Protein AF-A0A453JW95-F1 (afdb_monomer)

Sequence (191 aa):
MRQHKDCNFSYAGLKTPVRLAIESRNLCTDDIPISSATEEDRQLRANIAASFQRIAVLHLEDRCQRAVEWALKMRPSIKNFVVSGGVASNQYVRTRLNHIAEKNGLQLVSPPPSLCTDNGVMIAWTGIEHFVPGRFEDPPPADEPDDMQYDLRPRWPLGEEYSEGRSVSRSLKTARIHPSLTSMTQSSLHN

Secondary structure (DSSP, 8-state):
--S--S-----GGGHHHHHHHHHTTT---S---GGGS-HHHHHHHHHHHHHHHHHHHHHHHHHHHHHHHHHHHH-TT--EEE--SGGGG-HHHHHHHHHHHHHTTPEEE---HHHHSS-HHHHHHHHHHHHTTT-SPPPPPTTS-S-EEEE--SS---SGGGTTS------S-EEEEPPPHHHHHHHTT--

pLDDT: mean 83.05, std 15.67, range [43.88, 98.44]

Mean predicted aligned error: 10.37 Å

InterPro domains:
  IPR000905 Gcp-like domain [PF00814] (5-125)
  IPR000905 Gcp-like domain [PTHR11735] (3-164)
  IPR043129 ATPase, nucleotide binding domain [SSF53067] (5-127)

Radius of gyration: 24.51 Å; Cα contacts (8 Å, |Δi|>4): 128; chains: 1; bounding box: 72×41×53 Å

Foldseek 3Di:
DPPDLALDDDDPVLPVVLVVLCVVVVQDPPPDPLVRDDPVSVVSVVVSVVVSVVVNLVRVLSSLLSVLVVCCVVPVPAAADEDAAQCCPDPVSVVSVCVSQVVSNHHYHYDDNVVRYDDVVVVVVVVVVCVVVPLDDDDDDPPDALFDWDQDDPDDDDDPQCPSVDDPDDGDDTDGDHDDPVVVVVVVVVD

Organism: Aegilops tauschii subsp. strangulata (NCBI:txid200361)

Structure (mmCIF, N/CA/C/O backbone):
data_AF-A0A453JW95-F1
#
_entry.id   AF-A0A453JW95-F1
#
loop_
_atom_site.group_PDB
_atom_site.id
_atom_site.type_symbol
_atom_site.label_atom_id
_atom_site.label_alt_id
_atom_site.label_comp_id
_atom_site.label_asym_id
_atom_site.label_entity_id
_atom_site.label_seq_id
_atom_site.pdbx_PDB_ins_code
_atom_site.Cartn_x
_atom_site.Cartn_y
_atom_site.Cartn_z
_atom_site.occupancy
_atom_site.B_iso_or_equiv
_atom_site.auth_seq_id
_atom_site.auth_comp_id
_atom_site.auth_asym_id
_atom_site.auth_atom_id
_atom_site.pdbx_PDB_model_num
ATOM 1 N N . MET A 1 1 ? -9.403 18.369 0.400 1.00 49.47 1 MET A N 1
ATOM 2 C CA . MET A 1 1 ? -8.582 17.505 -0.489 1.00 49.47 1 MET A CA 1
ATOM 3 C C . MET A 1 1 ? -9.083 17.387 -1.941 1.00 49.47 1 MET A C 1
ATOM 5 O O . MET A 1 1 ? -8.442 16.686 -2.713 1.00 49.47 1 MET A O 1
ATOM 9 N N . ARG A 1 2 ? -10.158 18.090 -2.358 1.00 51.69 2 ARG A N 1
ATOM 10 C CA . ARG A 1 2 ? -10.661 18.094 -3.754 1.00 51.69 2 ARG A CA 1
ATOM 11 C C . ARG A 1 2 ? -10.083 19.199 -4.659 1.00 51.69 2 ARG A C 1
ATOM 13 O O . ARG A 1 2 ? -10.406 19.228 -5.837 1.00 51.69 2 ARG A O 1
ATOM 20 N N . GLN A 1 3 ? -9.265 20.107 -4.123 1.00 58.38 3 GLN A N 1
ATOM 21 C CA . GLN A 1 3 ? -8.771 21.269 -4.874 1.00 58.38 3 GLN A CA 1
ATOM 22 C C . GLN A 1 3 ? -7.516 20.983 -5.715 1.00 58.38 3 GLN A C 1
ATOM 24 O O . GLN A 1 3 ? -7.298 21.669 -6.706 1.00 58.38 3 GLN A O 1
ATOM 29 N N . HIS A 1 4 ? -6.741 19.937 -5.397 1.00 65.12 4 HIS A N 1
ATOM 30 C CA . HIS A 1 4 ? -5.562 19.551 -6.177 1.00 65.12 4 HIS A CA 1
ATOM 31 C C . HIS A 1 4 ? -5.797 18.220 -6.896 1.00 65.12 4 HIS A C 1
ATOM 33 O O . HIS A 1 4 ? -6.132 17.203 -6.280 1.00 65.12 4 HIS A O 1
ATOM 39 N N . LYS A 1 5 ? -5.633 18.236 -8.223 1.00 79.94 5 LYS A N 1
ATOM 40 C CA . LYS A 1 5 ? -5.735 17.056 -9.091 1.00 79.94 5 LYS A CA 1
ATOM 41 C C . LYS A 1 5 ? -4.424 16.252 -9.107 1.00 79.94 5 LYS A C 1
ATOM 43 O O . LYS A 1 5 ? -4.000 15.829 -10.168 1.00 79.94 5 LYS A O 1
ATOM 48 N N . ASP A 1 6 ? -3.772 16.061 -7.962 1.00 88.88 6 ASP A N 1
ATOM 49 C CA . ASP A 1 6 ? -2.528 15.284 -7.843 1.00 88.88 6 ASP A CA 1
ATOM 50 C C . ASP A 1 6 ? -2.775 13.836 -7.378 1.00 88.88 6 ASP A C 1
ATOM 52 O O . ASP A 1 6 ? -3.894 13.462 -7.023 1.00 88.88 6 ASP A O 1
ATOM 56 N N . CYS A 1 7 ? -1.740 13.001 -7.381 1.00 91.56 7 CYS A N 1
ATOM 57 C CA . CYS A 1 7 ? -1.811 11.635 -6.851 1.00 91.56 7 CYS A CA 1
ATOM 58 C C . CYS A 1 7 ? -1.243 11.532 -5.421 1.00 91.56 7 CYS A C 1
ATOM 60 O O . CYS A 1 7 ? -0.929 10.438 -4.961 1.00 91.56 7 CYS A O 1
ATOM 62 N N . ASN A 1 8 ? -1.143 12.652 -4.694 1.00 92.25 8 ASN A N 1
ATOM 63 C CA . ASN A 1 8 ? -0.519 12.688 -3.373 1.00 92.25 8 ASN A CA 1
ATOM 64 C C . ASN A 1 8 ? -1.443 12.126 -2.286 1.00 92.25 8 ASN A C 1
ATOM 66 O O . ASN A 1 8 ? -2.639 12.440 -2.218 1.00 92.25 8 ASN A O 1
ATOM 70 N N . PHE A 1 9 ? -0.875 11.327 -1.384 1.00 92.38 9 PHE A N 1
ATOM 71 C CA . PHE A 1 9 ? -1.597 10.766 -0.246 1.00 92.38 9 PHE A CA 1
ATOM 72 C C . PHE A 1 9 ? -1.502 11.659 0.996 1.00 92.38 9 PHE A C 1
ATOM 74 O O . PHE A 1 9 ? -0.469 12.267 1.255 1.00 92.38 9 PHE A O 1
ATOM 81 N N . SER A 1 10 ? -2.569 11.713 1.798 1.00 91.94 10 SER A N 1
ATOM 82 C CA . SER A 1 10 ? -2.523 12.311 3.135 1.00 91.94 10 SER A CA 1
ATOM 83 C C . SER A 1 10 ? -3.479 11.584 4.073 1.00 91.94 10 SER A C 1
A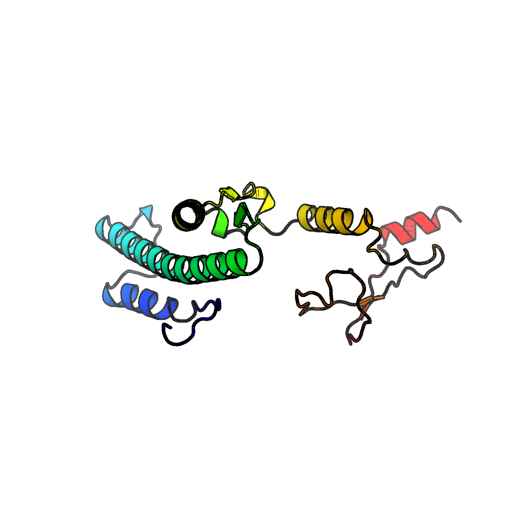TOM 85 O O . SER A 1 10 ? -4.682 11.537 3.829 1.00 91.94 10 SER A O 1
ATOM 87 N N . TYR A 1 11 ? -2.925 11.028 5.152 1.00 93.38 11 TYR A N 1
ATOM 88 C CA . TYR A 1 11 ? -3.662 10.274 6.174 1.00 93.38 11 TYR A CA 1
ATOM 89 C C . TYR A 1 11 ? -3.571 10.907 7.572 1.00 93.38 11 TYR A C 1
ATOM 91 O O . TYR A 1 11 ? -4.244 10.455 8.498 1.00 93.38 11 TYR A O 1
ATOM 99 N N . ALA A 1 12 ? -2.782 11.979 7.736 1.00 90.38 12 ALA A N 1
ATOM 100 C CA . ALA A 1 12 ? -2.518 12.612 9.033 1.00 90.38 12 ALA A CA 1
ATOM 101 C C . ALA A 1 12 ? -3.800 13.089 9.745 1.00 90.38 12 ALA A C 1
ATOM 103 O O . ALA A 1 12 ? -3.886 13.060 10.970 1.00 90.38 12 ALA A O 1
ATOM 104 N N . GLY A 1 13 ? -4.824 13.465 8.974 1.00 90.81 13 GLY A N 1
ATOM 105 C CA . GLY A 1 13 ? -6.111 13.921 9.499 1.00 90.81 13 GLY A CA 1
ATOM 106 C C . GLY A 1 13 ? -7.042 12.819 10.016 1.00 90.81 13 GLY A C 1
ATOM 107 O O . GLY A 1 13 ? -8.070 13.154 10.590 1.00 90.81 13 GLY A O 1
ATOM 108 N N . LEU A 1 14 ? -6.732 11.528 9.833 1.00 93.06 14 LEU A N 1
ATOM 109 C CA . LEU A 1 14 ? -7.654 10.440 10.203 1.00 93.06 14 LEU A CA 1
ATOM 110 C C . LEU A 1 14 ? -7.560 10.020 11.674 1.00 93.06 14 LEU A C 1
ATOM 112 O O . LEU A 1 14 ? -8.537 9.524 12.231 1.00 93.06 14 LEU A O 1
ATOM 116 N N . LYS A 1 15 ? -6.415 10.247 12.326 1.00 93.88 15 LYS A N 1
ATOM 117 C CA . LYS A 1 15 ? -6.198 9.833 13.721 1.00 93.88 15 LYS A CA 1
ATOM 118 C C . LYS A 1 15 ? -7.085 10.608 14.698 1.00 93.88 15 LYS A C 1
ATOM 120 O O . LYS A 1 15 ? -7.664 10.017 15.605 1.00 93.88 15 LYS A O 1
ATOM 125 N N . THR A 1 16 ? -7.202 11.922 14.513 1.00 94.75 16 THR A N 1
ATOM 126 C CA . THR A 1 16 ? -7.958 12.788 15.431 1.00 94.75 16 THR A CA 1
ATOM 127 C C . THR A 1 16 ? -9.453 12.448 15.467 1.00 94.75 16 THR A C 1
ATOM 129 O O . THR A 1 16 ? -9.960 12.244 16.567 1.00 94.75 16 THR A O 1
ATOM 132 N N . PRO A 1 17 ? -10.164 12.298 14.330 1.00 94.25 17 PRO A N 1
ATOM 133 C CA . PRO A 1 17 ? -11.560 11.861 14.335 1.00 94.25 17 PRO A CA 1
ATOM 134 C C . PRO A 1 17 ? -11.775 10.494 14.987 1.00 94.25 17 PRO A C 1
ATOM 136 O O . PRO A 1 17 ? -12.754 10.319 15.704 1.00 94.25 17 PRO A O 1
ATOM 139 N N . VAL A 1 18 ? -10.858 9.539 14.783 1.00 94.56 18 VAL A N 1
ATOM 140 C CA . VAL A 1 18 ? -10.927 8.225 15.444 1.00 94.56 18 VAL A CA 1
ATOM 141 C C . VAL A 1 18 ? -10.812 8.378 16.958 1.00 94.56 18 VAL A C 1
ATOM 143 O O . VAL A 1 18 ? -11.650 7.849 17.681 1.00 94.56 18 VAL A O 1
ATOM 146 N N . ARG A 1 19 ? -9.835 9.154 17.442 1.00 93.44 19 ARG A N 1
ATOM 147 C CA . ARG A 1 19 ? -9.684 9.443 18.876 1.00 93.44 19 ARG A CA 1
ATOM 148 C C . ARG A 1 19 ? -10.954 10.073 19.462 1.00 93.44 19 ARG A C 1
ATOM 150 O O . ARG A 1 19 ? -11.477 9.570 20.447 1.00 93.44 19 ARG A O 1
ATOM 157 N N . LEU A 1 20 ? -11.495 11.109 18.818 1.00 94.00 20 LEU A N 1
ATOM 158 C CA . LEU A 1 20 ? -12.728 11.775 19.260 1.00 94.00 20 LEU A CA 1
ATOM 159 C C . LEU A 1 20 ? -13.945 10.831 19.241 1.00 94.00 20 LEU A C 1
ATOM 161 O O . LEU A 1 20 ? -14.816 10.920 20.103 1.00 94.00 20 LEU A O 1
ATOM 165 N N . ALA A 1 21 ? -14.019 9.904 18.281 1.00 92.88 21 ALA A N 1
ATOM 166 C CA . ALA A 1 21 ? -15.084 8.902 18.209 1.00 92.88 21 ALA A CA 1
ATOM 167 C C . ALA A 1 21 ? -15.018 7.866 19.345 1.00 92.88 21 ALA A C 1
ATOM 169 O O . ALA A 1 21 ? -16.069 7.357 19.742 1.00 92.88 21 ALA A O 1
ATOM 170 N N . ILE A 1 22 ? -13.812 7.569 19.841 1.00 92.19 22 ILE A N 1
ATOM 171 C CA . ILE A 1 22 ? -13.569 6.715 21.013 1.00 92.19 22 ILE A CA 1
ATOM 172 C C . ILE A 1 22 ? -13.956 7.469 22.291 1.00 92.19 22 ILE A C 1
ATOM 174 O O . ILE A 1 22 ? -14.766 6.967 23.068 1.00 92.19 22 ILE A O 1
ATOM 178 N N . GLU A 1 23 ? -13.45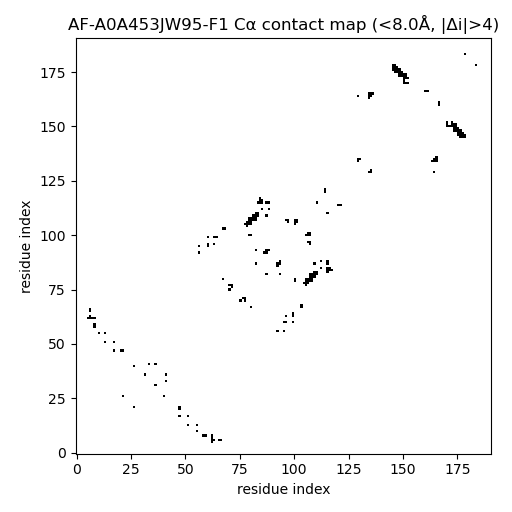1 8.697 22.459 1.00 91.38 23 GLU A N 1
ATOM 179 C CA . GLU A 1 23 ? -13.716 9.555 23.628 1.00 91.38 23 GLU A CA 1
ATOM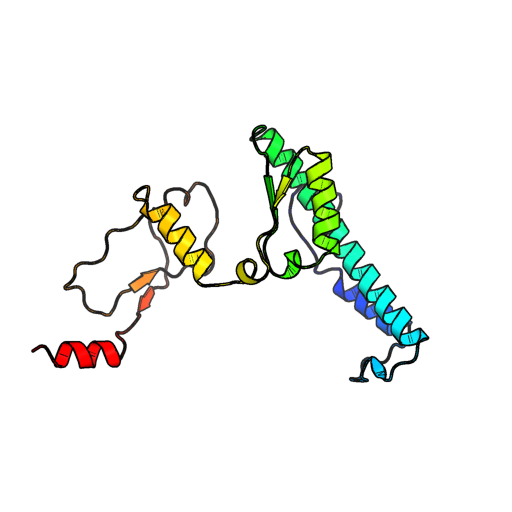 180 C C . GLU A 1 23 ? -15.213 9.855 23.788 1.00 91.38 23 GLU A C 1
ATOM 182 O O . GLU A 1 23 ? -15.777 9.651 24.856 1.00 91.38 23 GLU A O 1
ATOM 187 N N . SER A 1 24 ? -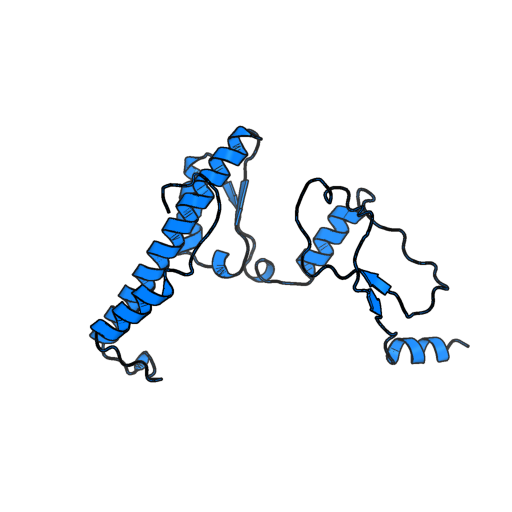15.896 10.258 22.713 1.00 90.69 24 SER A N 1
ATOM 188 C CA . SER A 1 24 ? -17.333 10.588 22.751 1.00 90.69 24 SER A CA 1
ATOM 189 C C . SER A 1 24 ? -18.251 9.416 23.113 1.00 90.69 24 SER A C 1
ATOM 191 O O . SER A 1 24 ? -19.400 9.639 23.488 1.00 90.69 24 SER A O 1
ATOM 193 N N . ARG A 1 25 ? -17.773 8.174 22.989 1.00 86.56 25 ARG A N 1
ATOM 194 C CA . ARG A 1 25 ? -18.527 6.957 23.324 1.00 86.56 25 ARG A CA 1
ATOM 195 C C . ARG A 1 25 ? -18.121 6.358 24.667 1.00 86.56 25 ARG A C 1
ATOM 197 O O . ARG A 1 25 ? -18.609 5.284 24.995 1.00 86.56 25 ARG A O 1
ATOM 204 N N . ASN A 1 26 ? -17.247 7.035 25.417 1.00 84.00 26 ASN A N 1
ATOM 205 C CA . ASN A 1 26 ? -16.690 6.566 26.687 1.00 84.00 26 ASN A CA 1
ATOM 206 C C . ASN A 1 26 ? -16.124 5.137 26.598 1.00 84.00 26 ASN A C 1
ATOM 208 O O . ASN A 1 26 ? -16.209 4.367 27.552 1.00 84.00 26 ASN A O 1
ATOM 212 N N . LEU A 1 27 ? -15.559 4.769 25.441 1.00 82.69 27 LEU A N 1
ATOM 213 C CA . LEU A 1 27 ? -14.948 3.457 25.270 1.00 82.69 27 LEU A CA 1
ATOM 214 C C . LEU A 1 27 ? -13.686 3.391 26.128 1.00 82.69 27 LEU A C 1
ATOM 216 O O . LEU A 1 27 ? -12.769 4.192 25.944 1.00 82.69 27 LEU A O 1
ATOM 220 N N . CYS A 1 28 ? -13.635 2.419 27.037 1.00 73.56 28 CYS A N 1
ATOM 221 C CA . CYS A 1 28 ? -12.466 2.192 27.877 1.00 73.56 28 CYS A CA 1
ATOM 222 C C . CYS A 1 28 ? -11.223 1.943 27.005 1.00 73.56 28 CYS A C 1
ATOM 224 O O . CYS A 1 28 ? -11.227 1.087 26.113 1.00 73.56 28 CYS A O 1
ATOM 226 N N . THR A 1 29 ? -10.165 2.715 27.233 1.00 73.31 29 THR A N 1
ATOM 227 C CA . THR A 1 29 ? -8.883 2.581 26.526 1.00 73.31 29 THR A CA 1
ATOM 228 C C . THR A 1 29 ? -7.870 1.735 27.282 1.00 73.31 29 THR A C 1
ATOM 230 O O . THR A 1 29 ? -6.767 1.552 26.775 1.00 73.31 29 THR A O 1
ATOM 233 N N . ASP A 1 30 ? -8.223 1.248 28.472 1.00 77.62 30 ASP A N 1
ATOM 234 C CA . ASP A 1 30 ? -7.372 0.340 29.232 1.00 77.62 30 ASP A CA 1
ATOM 235 C C . ASP A 1 30 ? -7.214 -0.982 28.472 1.00 77.62 30 ASP A C 1
ATOM 237 O O . ASP A 1 30 ? -8.041 -1.326 27.617 1.00 77.62 30 ASP A O 1
ATOM 241 N N . ASP A 1 31 ? -6.159 -1.731 28.795 1.00 70.06 31 ASP A N 1
ATOM 242 C CA . ASP A 1 31 ? -5.832 -3.028 28.194 1.00 70.06 31 ASP A CA 1
ATOM 243 C C . ASP A 1 31 ? -6.812 -4.131 28.644 1.00 70.06 31 ASP A C 1
ATOM 245 O O . ASP A 1 31 ? -6.434 -5.165 29.194 1.00 70.06 31 ASP A O 1
ATOM 249 N N . ILE A 1 32 ? -8.108 -3.916 28.423 1.00 72.88 32 ILE A N 1
ATOM 250 C CA . ILE A 1 32 ? -9.139 -4.930 28.585 1.00 72.88 32 ILE A CA 1
ATOM 251 C C . ILE A 1 32 ? -9.084 -5.832 27.347 1.00 72.88 32 ILE A C 1
ATOM 253 O O . ILE A 1 32 ? -9.276 -5.349 26.223 1.00 72.88 32 ILE A O 1
ATOM 257 N N . PRO A 1 33 ? -8.867 -7.149 27.511 1.00 81.19 33 PRO A N 1
ATOM 258 C CA . PRO A 1 33 ? -8.963 -8.086 26.403 1.00 81.19 33 PRO A CA 1
ATOM 259 C C . PRO A 1 33 ? -10.322 -7.955 25.704 1.00 81.19 33 PRO A C 1
ATOM 261 O O . PRO A 1 33 ? -11.361 -7.938 26.362 1.00 81.19 33 PRO A O 1
ATOM 264 N N . ILE A 1 34 ? -10.344 -7.923 24.365 1.00 80.38 34 ILE A N 1
ATOM 265 C CA . ILE A 1 34 ? -11.593 -7.847 23.572 1.00 80.38 34 ILE A CA 1
ATOM 266 C C . ILE A 1 34 ? -12.596 -8.951 23.953 1.00 80.38 34 ILE A C 1
ATOM 268 O O . ILE A 1 34 ? -13.808 -8.744 23.882 1.00 80.38 34 ILE A O 1
ATOM 272 N N . SER A 1 35 ? -12.097 -10.113 24.383 1.00 83.81 35 SER A N 1
ATOM 273 C CA . SER A 1 35 ? -12.907 -11.234 24.869 1.00 83.81 35 SER A CA 1
ATOM 274 C C . SER A 1 35 ? -13.740 -10.898 26.108 1.00 83.81 35 SER A C 1
ATOM 276 O O . SER A 1 35 ? -14.790 -11.497 26.308 1.00 83.81 35 SER A O 1
ATOM 278 N N . SER A 1 36 ? -13.284 -9.947 26.921 1.00 85.88 36 SER A N 1
ATOM 279 C CA . SER A 1 36 ? -13.917 -9.539 28.178 1.00 85.88 36 SER A CA 1
ATOM 280 C C . SER A 1 36 ? -14.808 -8.300 28.028 1.00 85.88 36 SER A C 1
ATOM 282 O O . SER A 1 36 ? -15.457 -7.903 28.990 1.00 85.88 36 SER A O 1
ATOM 284 N N . ALA A 1 37 ? -14.841 -7.678 26.844 1.00 85.44 37 ALA A N 1
ATOM 285 C CA . ALA A 1 37 ? -15.701 -6.530 26.562 1.00 85.44 37 ALA A CA 1
ATOM 286 C C . ALA A 1 37 ? -17.177 -6.945 26.410 1.00 85.44 37 ALA A C 1
ATOM 288 O O . ALA A 1 37 ? -17.482 -8.097 26.084 1.00 85.44 37 ALA A O 1
ATOM 289 N N . THR A 1 38 ? -18.100 -6.002 26.602 1.00 89.31 38 THR A N 1
ATOM 290 C CA . THR A 1 38 ? -19.522 -6.209 26.284 1.00 89.31 38 THR A CA 1
ATOM 291 C C . THR A 1 38 ? -19.722 -6.346 24.772 1.00 89.31 38 THR A C 1
ATOM 293 O O . THR A 1 38 ? -18.849 -5.987 23.973 1.00 89.31 38 THR A O 1
ATOM 296 N N . GLU A 1 39 ? -20.867 -6.885 24.353 1.00 90.50 39 GLU A N 1
ATOM 297 C CA . GLU A 1 39 ? -21.177 -6.999 22.924 1.00 90.50 39 GLU A CA 1
ATOM 298 C C . GLU A 1 39 ? -21.327 -5.617 22.278 1.00 90.50 39 GLU A C 1
ATOM 300 O O . GLU A 1 39 ? -20.804 -5.371 21.189 1.00 90.50 39 GLU A O 1
ATOM 305 N N . GLU A 1 40 ? -21.951 -4.678 22.988 1.00 89.62 40 GLU A N 1
ATOM 306 C CA . GLU A 1 40 ? -22.099 -3.293 22.556 1.00 89.62 40 GLU A CA 1
ATOM 307 C C . GLU A 1 40 ? -20.733 -2.621 22.348 1.00 89.62 40 GLU A C 1
ATOM 309 O O . GLU A 1 40 ? -20.504 -1.993 21.309 1.00 89.62 40 GLU A O 1
ATOM 314 N N . ASP A 1 41 ? -19.790 -2.807 23.278 1.00 88.75 41 ASP A N 1
ATOM 315 C CA . ASP A 1 41 ? -18.434 -2.260 23.163 1.00 88.75 41 ASP A CA 1
ATOM 316 C C . ASP A 1 41 ? -17.675 -2.866 21.980 1.00 88.75 41 ASP A C 1
ATOM 318 O O . ASP A 1 41 ? -17.013 -2.141 21.224 1.00 88.75 41 ASP A O 1
ATOM 322 N N . ARG A 1 42 ? -17.773 -4.189 21.784 1.00 90.25 42 ARG A N 1
ATOM 323 C CA . ARG A 1 42 ? -17.177 -4.868 20.622 1.00 90.25 42 ARG A CA 1
ATOM 324 C C . ARG A 1 42 ? -17.723 -4.299 19.318 1.00 90.25 42 ARG A C 1
ATOM 326 O O . ARG A 1 42 ? -16.938 -3.963 18.426 1.00 90.25 42 ARG A O 1
ATOM 333 N N . GLN A 1 43 ? -19.040 -4.128 19.221 1.00 92.44 43 GLN A N 1
ATOM 334 C CA . GLN A 1 43 ? -19.688 -3.590 18.029 1.00 92.44 43 GLN A CA 1
ATOM 335 C C . GLN A 1 43 ? -19.281 -2.135 17.765 1.00 92.44 43 GLN A C 1
ATOM 337 O O . GLN A 1 43 ? -19.008 -1.764 16.620 1.00 92.44 43 GLN A O 1
ATOM 342 N N . LEU A 1 44 ? -19.184 -1.301 18.803 1.00 91.75 44 LEU A N 1
ATOM 343 C CA . LEU A 1 44 ? -18.725 0.084 18.675 1.00 91.75 44 LEU A CA 1
ATOM 344 C C . LEU A 1 44 ? -17.276 0.159 18.171 1.00 91.75 44 LEU A C 1
ATOM 346 O O . LEU A 1 44 ? -16.994 0.915 17.237 1.00 91.75 44 LEU A O 1
ATOM 350 N N . ARG A 1 45 ? -16.370 -0.657 18.724 1.00 91.81 45 ARG A N 1
ATOM 351 C CA . ARG A 1 45 ? -14.972 -0.756 18.260 1.00 91.81 45 ARG A CA 1
ATOM 352 C C . ARG A 1 45 ? -14.896 -1.218 16.806 1.00 91.81 45 ARG A C 1
ATOM 354 O O . ARG A 1 45 ? -14.181 -0.604 16.010 1.00 91.81 45 ARG A O 1
ATOM 361 N N . ALA A 1 46 ? -15.667 -2.243 16.443 1.00 94.06 46 ALA A N 1
ATOM 362 C CA . ALA A 1 46 ? -15.750 -2.742 15.073 1.00 94.06 46 ALA A CA 1
ATOM 363 C C . ALA A 1 46 ? -16.253 -1.659 14.105 1.00 94.06 46 ALA A C 1
ATOM 365 O O . ALA A 1 46 ? -15.659 -1.455 13.047 1.00 94.06 46 ALA A O 1
ATOM 366 N N . ASN A 1 47 ? -17.281 -0.899 14.492 1.00 95.81 47 ASN A N 1
ATOM 367 C CA . ASN A 1 47 ? -17.825 0.194 13.685 1.00 95.81 47 ASN A CA 1
ATOM 368 C C . ASN A 1 47 ? -16.802 1.319 13.466 1.00 95.81 47 ASN A C 1
ATOM 370 O O . ASN A 1 47 ? -16.691 1.841 12.352 1.00 95.81 47 ASN A O 1
ATOM 374 N N . ILE A 1 48 ? -16.029 1.682 14.495 1.00 95.19 48 ILE A N 1
ATOM 375 C CA . ILE A 1 48 ? -14.959 2.685 14.380 1.00 95.19 48 ILE A CA 1
ATOM 376 C C . ILE A 1 48 ? -13.852 2.178 13.447 1.00 95.19 48 ILE A C 1
ATOM 378 O O . ILE A 1 48 ? -13.452 2.900 12.530 1.00 95.19 48 ILE A O 1
ATOM 382 N N . ALA A 1 49 ? -13.399 0.933 13.623 1.00 95.25 49 ALA A N 1
ATOM 383 C CA . ALA A 1 49 ? -12.368 0.323 12.783 1.00 95.25 49 ALA A CA 1
ATOM 384 C C . ALA A 1 49 ? -12.807 0.221 11.312 1.00 95.25 49 ALA A C 1
ATOM 386 O O . ALA A 1 49 ? -12.060 0.613 10.411 1.00 95.25 49 ALA A O 1
ATOM 387 N N . ALA A 1 50 ? -14.040 -0.227 11.064 1.00 96.94 50 ALA A N 1
ATOM 388 C CA . ALA A 1 50 ? -14.623 -0.307 9.729 1.00 96.94 50 ALA A CA 1
ATOM 389 C C . ALA A 1 50 ? -14.761 1.081 9.084 1.00 96.94 50 ALA A C 1
ATOM 391 O O . ALA A 1 50 ? -14.430 1.257 7.911 1.00 96.94 50 ALA A O 1
ATOM 392 N N . SER A 1 51 ? -15.187 2.089 9.851 1.00 96.75 51 SER A N 1
ATOM 393 C CA . SER A 1 51 ? -15.300 3.471 9.369 1.00 96.75 51 SER A CA 1
ATOM 394 C C . SER A 1 51 ? -13.936 4.056 9.001 1.00 96.75 51 SER A C 1
ATOM 396 O O . SER A 1 51 ? -13.788 4.653 7.934 1.00 96.75 51 SER A O 1
ATOM 398 N N . PHE A 1 52 ? -12.917 3.838 9.838 1.00 96.62 52 PHE A N 1
ATOM 399 C CA . PHE A 1 52 ? -11.543 4.238 9.541 1.00 96.62 52 PHE A CA 1
ATOM 400 C C . PHE A 1 52 ? -11.027 3.564 8.266 1.00 96.62 52 PHE A C 1
ATOM 402 O O . PHE A 1 52 ? -10.575 4.257 7.350 1.00 96.62 52 PHE A O 1
ATOM 409 N N . GLN A 1 53 ? -11.143 2.233 8.177 1.00 97.31 53 GLN A N 1
ATOM 410 C CA . GLN A 1 53 ? -10.699 1.471 7.010 1.00 97.31 53 GLN A CA 1
ATOM 411 C C . GLN A 1 53 ? -11.404 1.962 5.743 1.00 97.31 53 GLN A C 1
ATOM 413 O O . GLN A 1 53 ? -10.748 2.214 4.735 1.00 97.31 53 GLN A O 1
ATOM 418 N N . ARG A 1 54 ? -12.723 2.177 5.800 1.00 97.25 54 ARG A N 1
ATOM 419 C CA . ARG A 1 54 ? -13.502 2.701 4.675 1.00 97.25 54 ARG A CA 1
ATOM 420 C C . ARG A 1 54 ? -12.962 4.043 4.192 1.00 97.25 54 ARG A C 1
ATOM 422 O O . ARG A 1 54 ? -12.741 4.192 2.997 1.00 97.25 54 ARG A O 1
ATOM 429 N N . ILE A 1 55 ? -12.744 5.009 5.083 1.00 96.75 55 ILE A N 1
ATOM 430 C CA . ILE A 1 55 ? -12.271 6.346 4.690 1.00 96.75 55 ILE A CA 1
ATOM 431 C C . ILE A 1 55 ? -10.833 6.305 4.158 1.00 96.75 55 ILE A C 1
ATOM 433 O O . ILE A 1 55 ? -10.546 6.931 3.136 1.00 96.75 55 ILE A O 1
ATOM 437 N N . ALA A 1 56 ? -9.941 5.549 4.802 1.00 96.75 56 ALA A N 1
ATOM 438 C CA . ALA A 1 56 ? -8.562 5.400 4.344 1.00 96.75 56 ALA A CA 1
ATOM 439 C C . ALA A 1 56 ? -8.494 4.770 2.941 1.00 96.75 56 ALA A C 1
ATOM 441 O O . ALA A 1 56 ? -7.742 5.240 2.083 1.00 96.75 56 ALA A O 1
ATOM 442 N N . VAL A 1 57 ? -9.316 3.749 2.686 1.00 97.31 57 VAL A N 1
ATOM 443 C CA . VAL A 1 57 ? -9.375 3.081 1.381 1.00 97.31 57 VAL A CA 1
ATOM 444 C C . VAL A 1 57 ? -10.080 3.935 0.333 1.00 97.31 57 VAL A C 1
ATOM 446 O O . VAL A 1 57 ? -9.595 3.990 -0.785 1.00 97.31 57 VAL A O 1
ATOM 449 N N . LEU A 1 58 ? -11.124 4.694 0.673 1.00 96.19 58 LEU A N 1
ATOM 450 C CA . LEU A 1 58 ? -11.736 5.642 -0.270 1.00 96.19 58 LEU A CA 1
ATOM 451 C C . LEU A 1 58 ? -10.730 6.688 -0.770 1.00 96.19 58 LEU A C 1
ATOM 453 O O . LEU A 1 58 ? -10.716 7.026 -1.953 1.00 96.19 58 LEU A O 1
ATOM 457 N N . HIS A 1 59 ? -9.869 7.189 0.122 1.00 95.19 59 HIS A N 1
ATOM 458 C CA . HIS A 1 59 ? -8.785 8.093 -0.267 1.00 95.19 59 HIS A CA 1
ATOM 459 C C . HIS A 1 59 ? -7.751 7.393 -1.163 1.00 95.19 59 HIS A C 1
ATOM 461 O O . HIS A 1 59 ? -7.293 7.974 -2.147 1.00 95.19 59 HIS A O 1
ATOM 467 N N . LEU A 1 60 ? -7.418 6.135 -0.855 1.00 96.44 60 LEU A N 1
ATOM 468 C CA . LEU A 1 60 ? -6.544 5.308 -1.689 1.00 96.44 60 LEU A CA 1
ATOM 469 C C . LEU A 1 60 ? -7.126 5.113 -3.099 1.00 96.44 60 LEU A C 1
ATOM 471 O O . LEU A 1 60 ? -6.435 5.350 -4.086 1.00 96.44 60 LEU A O 1
ATOM 475 N N . GLU A 1 61 ? -8.406 4.755 -3.189 1.00 96.50 61 GLU A N 1
ATOM 476 C CA . GLU A 1 61 ? -9.134 4.540 -4.440 1.00 96.50 61 GLU A CA 1
ATOM 477 C C . GLU A 1 61 ? -9.139 5.788 -5.331 1.00 96.50 61 GLU A C 1
ATOM 479 O O . GLU A 1 61 ? -8.820 5.686 -6.514 1.00 96.50 61 GLU A O 1
ATOM 484 N N . ASP A 1 62 ? -9.440 6.969 -4.778 1.00 95.12 62 ASP A N 1
ATOM 485 C CA . ASP A 1 62 ? -9.474 8.230 -5.542 1.00 95.12 62 ASP A CA 1
ATOM 486 C C . ASP A 1 62 ? -8.113 8.545 -6.186 1.00 95.12 62 ASP A C 1
ATOM 488 O O . ASP A 1 62 ? -8.032 8.974 -7.341 1.00 95.12 62 ASP A O 1
ATOM 492 N N . ARG A 1 63 ? -7.020 8.302 -5.454 1.00 95.56 63 ARG A N 1
ATOM 493 C CA . ARG A 1 63 ? -5.655 8.530 -5.948 1.00 95.56 63 ARG A CA 1
ATOM 494 C C . ARG A 1 63 ? -5.227 7.467 -6.957 1.00 95.56 63 ARG A C 1
ATOM 496 O O . ARG A 1 63 ? -4.682 7.825 -7.999 1.00 95.56 63 ARG A O 1
ATOM 503 N N . CYS A 1 64 ? -5.525 6.195 -6.701 1.00 96.75 64 CYS A N 1
ATOM 504 C CA . CYS A 1 64 ? -5.220 5.103 -7.625 1.00 96.75 64 CYS A CA 1
ATOM 505 C C . CYS A 1 64 ? -5.998 5.220 -8.940 1.00 96.75 64 CYS A C 1
ATOM 507 O O . CYS A 1 64 ? -5.397 5.065 -9.998 1.00 96.75 64 CYS A O 1
ATOM 509 N N . GLN A 1 65 ? -7.291 5.555 -8.903 1.00 96.56 65 GLN A N 1
ATOM 510 C CA . GLN A 1 65 ? -8.095 5.765 -10.113 1.00 96.56 65 GLN A CA 1
ATOM 511 C C . GLN A 1 65 ? -7.483 6.869 -10.986 1.00 96.56 65 GLN A C 1
ATOM 513 O O . GLN A 1 65 ? -7.294 6.677 -12.185 1.00 96.56 65 GLN A O 1
ATOM 518 N N . ARG A 1 66 ? -7.095 8.000 -10.383 1.00 95.75 66 ARG A N 1
ATOM 519 C CA . ARG A 1 66 ? -6.431 9.097 -11.104 1.00 95.75 66 ARG A CA 1
ATOM 520 C C . ARG A 1 66 ? -5.088 8.672 -11.699 1.00 95.75 66 ARG A C 1
ATOM 522 O O . ARG A 1 66 ? -4.807 8.989 -12.851 1.00 95.75 66 ARG A O 1
ATOM 529 N N . ALA A 1 67 ? -4.276 7.945 -10.933 1.00 95.94 67 ALA A N 1
ATOM 530 C CA . ALA A 1 67 ? -2.988 7.441 -11.400 1.00 95.94 67 ALA A CA 1
ATOM 531 C C . ALA A 1 67 ? -3.147 6.467 -12.578 1.00 95.94 67 ALA A C 1
ATOM 533 O O . ALA A 1 67 ? -2.411 6.577 -13.555 1.00 95.94 67 ALA A O 1
ATOM 534 N N . VAL A 1 68 ? -4.134 5.567 -12.523 1.00 97.38 68 VAL A N 1
ATOM 535 C CA . VAL A 1 68 ? -4.469 4.641 -13.616 1.00 97.38 68 VAL A CA 1
ATOM 536 C C . VAL A 1 68 ? -4.890 5.403 -14.872 1.00 97.38 68 VAL A C 1
ATOM 538 O O . VAL A 1 68 ? -4.364 5.138 -15.950 1.00 97.38 68 VAL A O 1
ATOM 541 N N . GLU A 1 69 ? -5.773 6.395 -14.744 1.00 95.75 69 GLU A N 1
ATOM 542 C CA . GLU A 1 69 ? -6.191 7.236 -15.874 1.00 95.75 69 GLU A CA 1
ATOM 543 C C . GLU A 1 69 ? -5.009 7.976 -16.515 1.00 95.75 69 GLU A C 1
ATOM 545 O O . GLU A 1 69 ? -4.940 8.102 -17.737 1.00 95.75 69 GLU A O 1
ATOM 550 N N . TRP A 1 70 ? -4.071 8.475 -15.708 1.00 95.56 70 TRP A N 1
ATOM 551 C CA . TRP A 1 70 ? -2.859 9.127 -16.208 1.00 95.56 70 TRP A CA 1
ATOM 552 C C . TRP A 1 70 ? -1.922 8.138 -16.897 1.00 95.56 70 TRP A C 1
ATOM 554 O O . TRP A 1 70 ? -1.451 8.411 -18.000 1.00 95.56 70 TRP A O 1
ATOM 564 N N . ALA A 1 71 ? -1.690 6.979 -16.283 1.00 95.50 71 ALA A N 1
ATOM 565 C CA . ALA A 1 71 ? -0.840 5.931 -16.831 1.00 95.50 71 ALA A CA 1
ATOM 566 C C . ALA A 1 71 ? -1.362 5.430 -18.183 1.00 95.50 71 ALA A C 1
ATOM 568 O O . ALA A 1 71 ? -0.586 5.322 -19.127 1.00 95.50 71 ALA A O 1
ATOM 569 N N . LEU A 1 72 ? -2.673 5.210 -18.311 1.00 96.69 72 LEU A N 1
ATOM 570 C CA . LEU A 1 72 ? -3.299 4.783 -19.564 1.00 96.69 72 LEU A CA 1
ATOM 571 C C . LEU A 1 72 ? -3.238 5.852 -20.658 1.00 96.69 72 LEU A C 1
ATOM 573 O O . LEU A 1 72 ? -3.083 5.509 -21.825 1.00 96.69 72 LEU A O 1
ATOM 577 N N . LYS A 1 73 ? -3.303 7.143 -20.306 1.00 96.44 73 LYS A N 1
ATOM 578 C CA . LYS A 1 73 ? -3.085 8.232 -21.274 1.00 96.44 73 LYS A CA 1
ATOM 579 C C . LYS A 1 73 ? -1.646 8.267 -21.786 1.00 96.44 73 LYS A C 1
ATOM 581 O O . LYS A 1 73 ? -1.440 8.489 -22.973 1.00 96.44 73 LYS A O 1
ATOM 586 N N . MET A 1 74 ? -0.668 8.056 -20.905 1.00 94.69 74 MET A N 1
ATOM 587 C CA . MET A 1 74 ? 0.753 8.042 -21.275 1.00 94.69 74 MET A CA 1
ATOM 588 C C . MET A 1 74 ? 1.141 6.767 -22.029 1.00 94.69 74 MET A C 1
ATOM 590 O O . MET A 1 74 ? 1.942 6.810 -22.958 1.00 94.69 74 MET A O 1
ATOM 594 N N . ARG A 1 75 ? 0.572 5.625 -21.638 1.00 95.81 75 ARG A N 1
ATOM 595 C CA . ARG A 1 75 ? 0.862 4.313 -22.214 1.00 95.81 75 ARG A CA 1
ATOM 596 C C . ARG A 1 75 ? -0.420 3.471 -22.281 1.00 95.81 75 ARG A C 1
ATOM 598 O O . ARG A 1 75 ? -0.669 2.657 -21.388 1.00 95.81 75 ARG A O 1
ATOM 605 N N . PRO A 1 76 ? -1.194 3.583 -23.377 1.00 95.25 76 PRO A N 1
ATOM 606 C CA . PRO A 1 76 ? -2.440 2.830 -23.558 1.00 95.25 76 PRO A CA 1
ATOM 607 C C . PRO A 1 76 ? -2.266 1.304 -23.572 1.00 95.25 76 PRO A C 1
ATOM 609 O O . PRO A 1 76 ? -3.233 0.568 -23.427 1.00 95.25 76 PRO A O 1
ATOM 612 N N . SER A 1 77 ? -1.035 0.812 -23.750 1.00 96.50 77 SER A N 1
ATOM 613 C CA . SER A 1 77 ? -0.723 -0.618 -23.799 1.00 96.50 77 SER A CA 1
ATOM 614 C C . SER A 1 77 ? -0.595 -1.287 -22.422 1.00 96.50 77 SER A C 1
ATOM 616 O O . SER A 1 77 ? -0.274 -2.476 -22.370 1.00 96.50 77 SER A O 1
ATOM 618 N N . ILE A 1 78 ? -0.722 -0.549 -21.311 1.00 96.88 78 ILE A N 1
ATOM 619 C CA . ILE A 1 78 ? -0.664 -1.125 -19.959 1.00 96.88 78 ILE A CA 1
ATOM 620 C C . ILE A 1 78 ? -1.843 -2.084 -19.776 1.00 96.88 78 ILE A C 1
ATOM 622 O O . ILE A 1 78 ? -2.975 -1.750 -20.100 1.00 96.88 78 ILE A O 1
ATOM 626 N N . LYS A 1 79 ? -1.563 -3.275 -19.239 1.00 97.44 79 LYS A N 1
ATOM 627 C CA . LYS A 1 79 ? -2.574 -4.319 -18.998 1.00 97.44 79 LYS A CA 1
ATOM 628 C C . LYS A 1 79 ? -2.746 -4.687 -17.531 1.00 97.44 79 LYS A C 1
ATOM 630 O O . LYS A 1 79 ? -3.769 -5.246 -17.165 1.00 97.44 79 LYS A O 1
ATOM 635 N N . ASN A 1 80 ? -1.753 -4.385 -16.699 1.00 97.75 80 ASN A N 1
ATOM 636 C CA . ASN A 1 80 ? -1.699 -4.848 -15.319 1.00 97.75 80 ASN A CA 1
ATOM 637 C C . ASN A 1 80 ? -1.667 -3.663 -14.356 1.00 97.75 80 ASN A C 1
ATOM 639 O O . ASN A 1 80 ? -0.918 -2.709 -14.570 1.00 97.75 80 ASN A O 1
ATOM 643 N N . PHE A 1 81 ? -2.433 -3.762 -13.275 1.00 97.75 81 PHE A N 1
ATOM 644 C CA . PHE A 1 81 ? -2.343 -2.894 -12.110 1.00 97.75 81 PHE A CA 1
ATOM 645 C C . PHE A 1 81 ? -1.796 -3.716 -10.941 1.00 97.75 81 PHE A C 1
ATOM 647 O O . PHE A 1 81 ? -2.457 -4.628 -10.452 1.00 97.75 81 PHE A O 1
ATOM 654 N N . VAL A 1 82 ? -0.563 -3.434 -10.520 1.00 96.12 82 VAL A N 1
ATOM 655 C CA . VAL A 1 82 ? 0.116 -4.216 -9.478 1.00 96.12 82 VAL A CA 1
ATOM 656 C C . VAL A 1 82 ? -0.056 -3.552 -8.112 1.00 96.12 82 VAL A C 1
ATOM 658 O O . VAL A 1 82 ? 0.157 -2.348 -7.981 1.00 96.12 82 VAL A O 1
ATOM 661 N N . VAL A 1 83 ? -0.400 -4.337 -7.087 1.00 94.56 83 VAL A N 1
ATOM 662 C CA . VAL A 1 83 ? -0.494 -3.886 -5.689 1.00 94.56 83 VAL A CA 1
ATOM 663 C C . VAL A 1 83 ? 0.305 -4.826 -4.783 1.00 94.56 83 VAL A C 1
ATOM 665 O O . VAL A 1 83 ? -0.050 -5.995 -4.603 1.00 94.56 83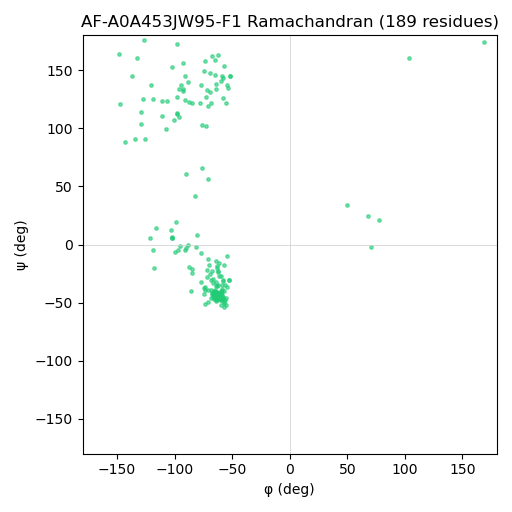 VAL A O 1
ATOM 668 N N . SER A 1 84 ? 1.372 -4.293 -4.191 1.00 93.12 84 SER A N 1
ATOM 669 C CA . SER A 1 84 ? 2.269 -4.961 -3.239 1.00 93.12 84 SER A CA 1
ATOM 670 C C . SER A 1 84 ? 2.415 -4.135 -1.949 1.00 93.12 84 SER A C 1
ATOM 672 O O . SER A 1 84 ? 1.846 -3.048 -1.831 1.00 93.12 84 SER A O 1
ATOM 674 N N . GLY A 1 85 ? 3.133 -4.664 -0.955 1.00 90.56 85 GLY A N 1
ATOM 675 C CA . GLY A 1 85 ? 3.257 -4.069 0.381 1.00 90.56 85 GLY A CA 1
ATOM 676 C C . GLY A 1 85 ? 2.409 -4.789 1.435 1.00 90.56 85 GLY A C 1
ATOM 677 O O . GLY A 1 85 ? 1.438 -5.471 1.116 1.00 90.56 85 GLY A O 1
ATOM 678 N N . GLY A 1 86 ? 2.727 -4.617 2.721 1.00 88.19 86 GLY A N 1
ATOM 679 C CA . GLY A 1 86 ? 2.011 -5.308 3.809 1.00 88.19 86 GLY A CA 1
ATOM 680 C C . GLY A 1 86 ? 0.498 -5.038 3.829 1.00 88.19 86 GLY A C 1
ATOM 681 O O . GLY A 1 86 ? -0.304 -5.957 3.995 1.00 88.19 86 GLY A O 1
ATOM 682 N N . VAL A 1 87 ? 0.091 -3.790 3.565 1.00 91.38 87 VAL A N 1
ATOM 683 C CA . VAL A 1 87 ? -1.328 -3.388 3.498 1.00 91.38 87 VAL A CA 1
ATOM 684 C C . VAL A 1 87 ? -2.049 -4.019 2.301 1.00 91.38 87 VAL A C 1
ATOM 686 O O . VAL A 1 87 ? -3.264 -4.210 2.356 1.00 91.38 87 VAL A O 1
ATOM 689 N N . ALA A 1 88 ? -1.323 -4.418 1.251 1.00 89.12 88 ALA A N 1
ATOM 690 C CA . ALA A 1 88 ? -1.905 -5.103 0.103 1.00 89.12 88 ALA A CA 1
ATOM 691 C C . ALA A 1 88 ? -2.508 -6.461 0.473 1.00 89.12 88 ALA A C 1
ATOM 693 O O . ALA A 1 88 ? -3.362 -6.936 -0.260 1.00 89.12 88 ALA A O 1
ATOM 694 N N . SER A 1 89 ? -2.124 -7.076 1.597 1.00 87.81 89 SER A N 1
ATOM 695 C CA . SER A 1 89 ? -2.727 -8.328 2.084 1.00 87.81 89 SER A CA 1
ATOM 696 C C . SER A 1 89 ? -4.153 -8.147 2.619 1.00 87.81 89 SER A C 1
ATOM 698 O O . SER A 1 89 ? -4.866 -9.126 2.831 1.00 87.81 89 SER A O 1
ATOM 700 N N . ASN A 1 90 ? -4.602 -6.906 2.834 1.00 93.12 90 ASN A N 1
ATOM 701 C CA . ASN A 1 90 ? -5.954 -6.618 3.290 1.00 93.12 90 ASN A CA 1
ATOM 702 C C . ASN A 1 90 ? -6.982 -6.888 2.172 1.00 93.12 90 ASN A C 1
ATOM 704 O O . ASN A 1 90 ? -6.961 -6.254 1.116 1.00 93.12 90 ASN A O 1
ATOM 708 N N . GLN A 1 91 ? -7.920 -7.808 2.417 1.00 93.56 91 GLN A N 1
ATOM 709 C CA . GLN A 1 91 ? -8.910 -8.221 1.416 1.00 93.56 91 GLN A CA 1
ATOM 710 C C . GLN A 1 91 ? -9.847 -7.085 0.987 1.00 93.56 91 GLN A C 1
ATOM 712 O O . GLN A 1 91 ? -10.205 -7.002 -0.190 1.00 93.56 91 GLN A O 1
ATOM 717 N N . TYR A 1 92 ? -10.214 -6.186 1.904 1.00 96.56 92 TYR A N 1
ATOM 718 C CA . TYR A 1 92 ? -11.032 -5.023 1.571 1.00 96.56 92 TYR A CA 1
ATOM 719 C C . TYR A 1 92 ? -10.272 -4.091 0.617 1.00 96.56 92 TYR A C 1
ATOM 721 O O . TYR A 1 92 ? -10.803 -3.741 -0.433 1.00 96.56 92 TYR A O 1
ATOM 729 N N . VAL A 1 93 ? -8.997 -3.790 0.893 1.00 96.38 93 VAL A N 1
ATOM 730 C CA . VAL A 1 93 ? -8.126 -3.024 -0.022 1.00 96.38 93 VAL A CA 1
ATOM 731 C C . VAL A 1 93 ? -8.056 -3.685 -1.400 1.00 96.38 93 VAL A C 1
ATOM 733 O O . VAL A 1 93 ? -8.343 -3.025 -2.398 1.00 96.38 93 VAL A O 1
ATOM 736 N N . ARG A 1 94 ? -7.741 -4.988 -1.468 1.00 95.12 94 ARG A N 1
ATOM 737 C CA . ARG A 1 94 ? -7.654 -5.731 -2.741 1.00 95.12 94 ARG A CA 1
ATOM 738 C C . ARG A 1 94 ? -8.949 -5.652 -3.537 1.00 95.12 94 ARG A C 1
ATOM 740 O O . ARG A 1 94 ? -8.913 -5.331 -4.717 1.00 95.12 94 ARG A O 1
ATOM 747 N N . THR A 1 95 ? -10.083 -5.889 -2.884 1.00 96.81 95 THR A N 1
ATOM 748 C CA . THR A 1 95 ? -11.406 -5.857 -3.525 1.00 96.81 95 THR A CA 1
ATOM 749 C C . THR A 1 95 ? -11.699 -4.478 -4.112 1.00 96.81 95 THR A C 1
ATOM 751 O O . THR A 1 95 ? -12.126 -4.357 -5.257 1.00 96.81 95 THR A O 1
ATOM 754 N N . ARG A 1 96 ? -11.436 -3.412 -3.349 1.00 97.88 96 ARG A N 1
ATOM 755 C CA . ARG A 1 96 ? -11.674 -2.033 -3.792 1.00 97.88 96 ARG A CA 1
ATOM 756 C C . ARG A 1 96 ? -10.768 -1.631 -4.961 1.00 97.88 96 ARG A C 1
ATOM 758 O O . ARG A 1 96 ? -11.257 -1.058 -5.930 1.00 97.88 96 ARG A O 1
ATOM 765 N N . LEU A 1 97 ? -9.486 -1.991 -4.920 1.00 97.75 97 LEU A N 1
ATOM 766 C CA . LEU A 1 97 ? -8.552 -1.727 -6.021 1.00 97.75 97 LEU A CA 1
ATOM 767 C C . LEU A 1 97 ? -8.808 -2.610 -7.252 1.00 97.75 97 LEU A C 1
ATOM 769 O O . LEU A 1 97 ? -8.562 -2.165 -8.371 1.00 97.75 97 LEU A O 1
ATOM 773 N N . ASN A 1 98 ? -9.357 -3.815 -7.077 1.00 97.81 98 ASN A N 1
ATOM 774 C CA . ASN A 1 98 ? -9.753 -4.669 -8.195 1.00 97.81 98 ASN A CA 1
ATOM 775 C C . ASN A 1 98 ? -10.883 -4.035 -9.014 1.00 97.81 98 ASN A C 1
ATOM 777 O O . ASN A 1 98 ? -10.801 -4.020 -10.235 1.00 97.81 98 ASN A O 1
ATOM 781 N N . HIS A 1 99 ? -11.870 -3.407 -8.363 1.00 98.06 99 HIS A N 1
ATOM 782 C CA . HIS A 1 99 ? -12.911 -2.664 -9.084 1.00 98.06 99 HIS A CA 1
ATOM 783 C C . HIS A 1 99 ? -12.335 -1.534 -9.952 1.00 98.06 99 HIS A C 1
ATOM 785 O O . HIS A 1 99 ? -12.855 -1.258 -11.032 1.00 98.06 99 HIS A O 1
ATOM 791 N N . ILE A 1 100 ? -11.260 -0.875 -9.500 1.00 98.06 100 ILE A N 1
ATOM 792 C CA . ILE A 1 100 ? -10.541 0.115 -10.316 1.00 98.06 100 ILE A CA 1
ATOM 793 C C . ILE A 1 100 ? -9.891 -0.578 -11.513 1.00 98.06 100 ILE A C 1
ATOM 795 O O . ILE A 1 100 ? -10.031 -0.092 -12.632 1.00 98.06 100 ILE A O 1
ATOM 799 N N . ALA A 1 101 ? -9.207 -1.705 -11.307 1.00 97.94 101 ALA A N 1
ATOM 800 C CA . ALA A 1 101 ? -8.586 -2.449 -12.399 1.00 97.94 101 ALA A CA 1
ATOM 801 C C . ALA A 1 101 ? -9.625 -2.852 -13.464 1.00 97.94 101 ALA A C 1
ATOM 803 O O . ALA A 1 101 ? -9.503 -2.448 -14.620 1.00 97.94 101 ALA A O 1
ATOM 804 N N . GLU A 1 102 ? -10.702 -3.524 -13.051 1.00 98.00 102 GLU A N 1
ATOM 805 C CA . GLU A 1 102 ? -11.783 -4.004 -13.923 1.00 98.00 102 GLU A CA 1
ATOM 806 C C . GLU A 1 102 ? -12.441 -2.869 -14.711 1.00 98.00 102 GLU A C 1
ATOM 808 O O . GLU A 1 102 ? -12.589 -2.959 -15.930 1.00 98.00 102 GLU A O 1
ATOM 813 N N . LYS A 1 103 ? -12.769 -1.757 -14.040 1.00 97.81 103 LYS A N 1
ATOM 814 C CA . LYS A 1 103 ? -13.380 -0.582 -14.678 1.00 97.81 103 LYS A CA 1
ATOM 815 C C . LYS A 1 103 ? -12.515 -0.005 -15.803 1.00 97.81 103 LYS A C 1
ATOM 817 O O . LYS A 1 103 ? -13.052 0.569 -16.747 1.00 97.81 103 LYS A O 1
ATOM 822 N N . ASN A 1 104 ? -11.195 -0.123 -15.690 1.00 97.38 104 ASN A N 1
ATOM 823 C CA . ASN A 1 104 ? -10.246 0.419 -16.659 1.00 97.38 104 ASN A CA 1
ATOM 824 C C . ASN A 1 104 ? -9.666 -0.667 -17.590 1.00 97.38 104 ASN A C 1
ATOM 826 O O . ASN A 1 104 ? -8.698 -0.396 -18.296 1.00 97.38 104 ASN A O 1
ATOM 830 N N . GLY A 1 105 ? -10.234 -1.881 -17.604 1.00 97.25 105 GLY A N 1
ATOM 831 C CA . GLY A 1 105 ? -9.776 -2.979 -18.466 1.00 97.25 105 GLY A CA 1
ATOM 832 C C . GLY A 1 105 ? -8.391 -3.527 -18.103 1.00 97.25 105 GLY A C 1
ATOM 833 O O . GLY A 1 105 ? -7.697 -4.066 -18.963 1.00 97.25 105 GLY A O 1
ATOM 834 N N . LEU A 1 106 ? -7.974 -3.364 -16.847 1.00 98.44 106 LEU A N 1
ATOM 835 C CA . LEU A 1 106 ? -6.705 -3.848 -16.313 1.00 98.44 106 LEU A CA 1
ATOM 836 C C . LEU A 1 106 ? -6.912 -5.113 -15.478 1.00 98.44 106 LEU A C 1
ATOM 838 O O . LEU A 1 106 ? -7.946 -5.299 -14.839 1.00 98.44 106 LEU A O 1
ATOM 842 N N . GLN A 1 107 ? -5.879 -5.944 -15.407 1.00 98.12 107 GLN A N 1
ATOM 843 C CA . GLN A 1 107 ? -5.798 -7.057 -14.471 1.00 98.12 107 GLN A CA 1
ATOM 844 C C . GLN A 1 107 ? -5.124 -6.601 -13.173 1.00 98.12 107 GLN A C 1
ATOM 846 O O . GLN A 1 107 ? -3.990 -6.115 -13.200 1.00 98.12 107 GLN A O 1
ATOM 851 N N . LEU A 1 108 ? -5.790 -6.782 -12.029 1.00 97.25 108 LEU A N 1
ATOM 852 C CA . LEU A 1 108 ? -5.141 -6.592 -10.734 1.00 97.25 108 LEU A CA 1
ATOM 853 C C . LEU A 1 108 ? -4.178 -7.756 -10.466 1.00 97.25 108 LEU A C 1
ATOM 855 O O . LEU A 1 108 ? -4.571 -8.922 -10.489 1.00 97.25 108 LEU A O 1
ATOM 859 N N . VAL A 1 109 ? -2.924 -7.439 -10.161 1.00 95.94 109 VAL A N 1
ATOM 860 C CA . VAL A 1 109 ? -1.903 -8.416 -9.771 1.00 95.94 109 VAL A CA 1
ATOM 861 C C . VAL A 1 109 ? -1.435 -8.089 -8.359 1.00 95.94 109 VAL A C 1
ATOM 863 O O . VAL A 1 109 ? -1.002 -6.973 -8.082 1.00 95.94 109 VAL A O 1
ATOM 866 N N . SER A 1 110 ? -1.500 -9.061 -7.451 1.00 92.56 110 SER A N 1
ATOM 867 C CA . SER A 1 110 ? -0.942 -8.923 -6.104 1.00 92.56 110 SER A CA 1
ATOM 868 C C . SER A 1 110 ? -0.019 -10.104 -5.817 1.00 92.56 110 SER A C 1
ATOM 870 O O . SER A 1 110 ? -0.463 -11.247 -5.957 1.00 92.56 110 SER A O 1
ATOM 872 N N . PRO A 1 111 ? 1.249 -9.866 -5.436 1.00 90.50 111 PRO A N 1
ATOM 873 C CA . PRO A 1 111 ? 2.152 -10.949 -5.077 1.00 90.50 111 PRO A CA 1
ATOM 874 C C . PRO A 1 111 ? 1.654 -11.738 -3.850 1.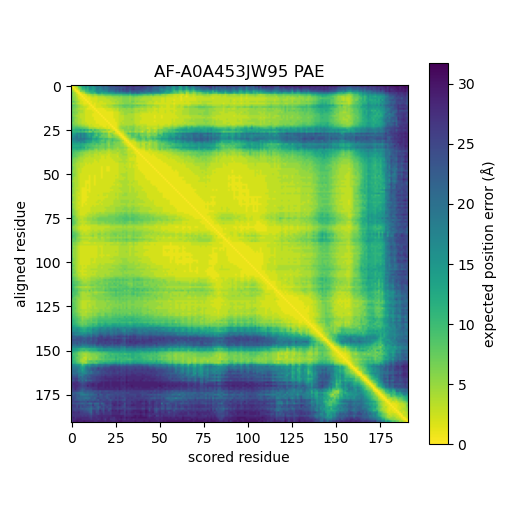00 90.50 111 PRO A C 1
ATOM 876 O O . PRO A 1 111 ? 0.822 -11.248 -3.071 1.00 90.50 111 PRO A O 1
ATOM 879 N N . PRO A 1 112 ? 2.182 -12.954 -3.626 1.00 89.19 112 PRO A N 1
ATOM 880 C CA . PRO A 1 112 ? 2.009 -13.666 -2.366 1.00 89.19 112 PRO A CA 1
ATOM 881 C C . PRO A 1 112 ? 2.399 -12.786 -1.164 1.00 89.19 112 PRO A C 1
ATOM 883 O O . PRO A 1 112 ? 3.361 -12.018 -1.268 1.00 89.19 112 PRO A O 1
ATOM 886 N N . PRO A 1 113 ? 1.716 -12.900 -0.007 1.00 86.38 113 PRO A N 1
ATOM 887 C CA . PRO A 1 113 ? 2.016 -12.081 1.171 1.00 86.38 113 PRO A CA 1
ATOM 888 C C . PRO A 1 113 ? 3.482 -12.139 1.621 1.00 86.38 113 PRO A C 1
ATOM 890 O O . PRO A 1 113 ? 4.038 -11.109 1.991 1.00 86.38 113 PRO A O 1
ATOM 893 N N . SER A 1 114 ? 4.128 -13.306 1.513 1.00 89.00 114 SER A N 1
ATOM 894 C CA . SER A 1 114 ? 5.547 -13.503 1.849 1.00 89.00 114 SER A CA 1
ATOM 895 C C . SER A 1 114 ? 6.513 -12.683 0.990 1.00 89.00 114 SER A C 1
ATOM 897 O O . SER A 1 114 ? 7.631 -12.421 1.419 1.00 89.00 114 SER A O 1
ATOM 899 N N . LEU A 1 115 ? 6.087 -12.266 -0.206 1.00 90.38 115 LEU A N 1
ATOM 900 C CA . LEU A 1 115 ? 6.864 -11.424 -1.116 1.00 90.38 115 LEU A CA 1
ATOM 901 C C . LEU A 1 115 ? 6.452 -9.946 -1.057 1.00 90.38 115 LEU A C 1
ATOM 903 O O . LEU A 1 115 ? 7.088 -9.113 -1.694 1.00 90.38 115 LEU A O 1
ATOM 907 N N . CYS A 1 116 ? 5.384 -9.607 -0.328 1.00 87.62 116 CYS A N 1
ATOM 908 C CA . CYS A 1 116 ? 4.876 -8.236 -0.229 1.00 87.62 116 CYS A CA 1
ATOM 909 C C . CYS A 1 116 ? 5.542 -7.414 0.882 1.00 87.62 116 CYS A C 1
ATOM 911 O O . CYS A 1 116 ? 5.425 -6.192 0.865 1.00 87.62 116 CYS A O 1
ATOM 913 N N . THR A 1 117 ? 6.176 -8.054 1.863 1.00 86.44 117 THR A N 1
ATOM 914 C CA . THR A 1 117 ? 6.948 -7.389 2.926 1.00 86.44 117 THR A CA 1
ATOM 915 C C . THR A 1 117 ? 8.415 -7.278 2.540 1.00 86.44 117 THR A C 1
ATOM 917 O O . THR A 1 117 ? 8.891 -8.101 1.761 1.00 86.44 117 THR A O 1
ATOM 920 N N . ASP A 1 118 ? 9.141 -6.323 3.122 1.00 89.44 118 ASP A N 1
ATOM 921 C CA . ASP A 1 118 ? 10.563 -6.126 2.829 1.00 89.44 118 ASP A CA 1
ATOM 922 C C . ASP A 1 118 ? 11.367 -7.415 3.064 1.00 89.44 118 ASP A C 1
ATOM 924 O O . ASP A 1 118 ? 11.339 -7.996 4.150 1.00 89.44 118 ASP A O 1
ATOM 928 N N . ASN A 1 119 ? 12.051 -7.893 2.022 1.00 90.44 119 ASN A N 1
ATOM 929 C CA . ASN A 1 119 ? 12.801 -9.149 2.041 1.00 90.44 119 ASN A CA 1
ATOM 930 C C . ASN A 1 119 ? 14.042 -9.086 1.129 1.00 90.44 119 ASN A C 1
ATOM 932 O O . ASN A 1 119 ? 14.155 -8.213 0.275 1.00 90.44 119 ASN A O 1
ATOM 936 N N . GLY A 1 120 ? 14.984 -10.020 1.288 1.00 93.81 120 GLY A N 1
ATOM 937 C CA . GLY A 1 120 ? 16.193 -10.069 0.449 1.00 93.81 120 GLY A CA 1
ATOM 938 C C . GLY A 1 120 ? 15.942 -10.521 -0.997 1.00 93.81 120 GLY A C 1
ATOM 939 O O . GLY A 1 120 ? 16.720 -10.188 -1.887 1.00 93.81 120 GLY A O 1
ATOM 940 N N . VAL A 1 121 ? 14.841 -11.237 -1.257 1.00 94.25 121 VAL A N 1
ATOM 941 C CA . VAL A 1 121 ? 14.519 -11.782 -2.587 1.00 94.25 121 VAL A CA 1
ATOM 942 C C . VAL A 1 121 ? 14.204 -10.663 -3.579 1.00 94.25 121 VAL A C 1
ATOM 944 O O . VAL A 1 121 ? 14.699 -10.706 -4.701 1.00 94.25 121 VAL A O 1
ATOM 947 N N . MET A 1 122 ? 13.454 -9.628 -3.181 1.00 92.94 122 MET A N 1
ATOM 948 C CA . MET A 1 122 ? 13.167 -8.481 -4.062 1.00 92.94 122 MET A CA 1
ATOM 949 C C . MET A 1 122 ? 14.439 -7.702 -4.441 1.00 92.94 122 MET A C 1
ATOM 951 O O . MET A 1 122 ? 14.539 -7.201 -5.561 1.00 92.94 122 MET A O 1
ATOM 955 N N . ILE A 1 123 ? 15.426 -7.645 -3.538 1.00 94.06 123 ILE A N 1
ATOM 956 C CA . ILE A 1 123 ? 16.721 -7.001 -3.793 1.00 94.06 123 ILE A CA 1
ATOM 957 C C . ILE A 1 123 ? 17.537 -7.841 -4.775 1.00 94.06 123 ILE A C 1
ATOM 959 O O . ILE A 1 123 ? 17.991 -7.318 -5.790 1.00 94.06 123 ILE A O 1
ATOM 963 N N . ALA A 1 124 ? 17.653 -9.148 -4.525 1.00 95.19 124 ALA A N 1
ATOM 964 C CA . ALA A 1 124 ? 18.355 -10.066 -5.419 1.00 95.19 124 ALA A CA 1
ATOM 965 C C . ALA A 1 124 ? 17.734 -10.091 -6.826 1.00 95.19 124 ALA A C 1
ATOM 967 O O . ALA A 1 124 ? 18.457 -10.008 -7.816 1.00 95.19 124 ALA A O 1
ATOM 968 N N . TRP A 1 125 ? 16.401 -10.136 -6.922 1.00 95.00 125 TRP A N 1
ATOM 969 C CA . TRP A 1 125 ? 15.689 -10.103 -8.201 1.00 95.00 125 TRP A CA 1
ATOM 970 C C . TRP A 1 125 ? 15.949 -8.803 -8.966 1.00 95.00 125 TRP A C 1
ATOM 972 O O . TRP A 1 125 ? 16.283 -8.842 -10.145 1.00 95.00 125 TRP A O 1
ATOM 982 N N . THR A 1 126 ? 15.876 -7.655 -8.285 1.00 92.12 126 THR A N 1
ATOM 983 C CA . THR A 1 126 ? 16.215 -6.357 -8.894 1.00 92.12 126 THR A CA 1
ATOM 984 C C . THR A 1 126 ? 17.662 -6.345 -9.392 1.00 92.12 126 THR A C 1
ATOM 986 O O . THR A 1 126 ? 17.923 -5.891 -10.501 1.00 92.12 126 THR A O 1
ATOM 989 N N . GLY A 1 127 ? 18.598 -6.904 -8.619 1.00 91.38 127 GLY A N 1
ATOM 990 C CA . GLY A 1 127 ? 19.993 -7.058 -9.034 1.00 91.38 127 GLY A CA 1
ATOM 991 C C . GLY A 1 127 ? 20.150 -7.884 -10.313 1.00 91.38 127 GLY A C 1
ATOM 992 O O . GLY A 1 127 ? 20.873 -7.469 -11.211 1.00 91.38 127 GLY A O 1
ATOM 993 N N . ILE A 1 128 ? 19.431 -9.004 -10.443 1.00 94.25 128 ILE A N 1
ATOM 994 C CA . ILE A 1 128 ? 19.443 -9.842 -11.656 1.00 94.25 128 ILE A CA 1
ATOM 995 C C . ILE A 1 128 ? 18.876 -9.081 -12.863 1.00 94.25 128 ILE A C 1
ATOM 997 O O . ILE A 1 128 ? 19.502 -9.069 -13.923 1.00 94.25 128 ILE A O 1
ATOM 1001 N N . GLU A 1 129 ? 17.733 -8.408 -12.698 1.00 92.81 129 GLU A N 1
ATOM 1002 C CA . GLU A 1 129 ? 17.094 -7.588 -13.745 1.00 92.81 129 GLU A CA 1
ATOM 1003 C C . GLU A 1 129 ? 17.999 -6.445 -14.235 1.00 92.81 129 GLU A C 1
ATOM 1005 O O . GLU A 1 129 ? 17.894 -6.010 -15.380 1.00 92.81 129 GLU A O 1
ATOM 1010 N N . HIS A 1 130 ? 18.916 -5.970 -13.388 1.00 89.31 130 HIS A N 1
ATOM 1011 C CA . HIS A 1 130 ? 19.951 -5.004 -13.755 1.00 89.31 130 HIS A CA 1
ATOM 1012 C C . HIS A 1 130 ? 21.201 -5.663 -14.355 1.00 89.31 130 HIS A C 1
ATOM 1014 O O . HIS A 1 130 ? 21.752 -5.161 -15.334 1.00 89.31 130 HIS A O 1
ATOM 1020 N N . PHE A 1 131 ? 21.639 -6.797 -13.817 1.00 89.38 131 PHE A N 1
ATOM 1021 C CA . PHE A 1 131 ? 22.856 -7.483 -14.244 1.00 89.38 131 PHE A CA 1
ATOM 1022 C C . PHE A 1 131 ? 22.751 -8.036 -15.671 1.00 89.38 131 PHE A C 1
ATOM 1024 O O . PHE A 1 131 ? 2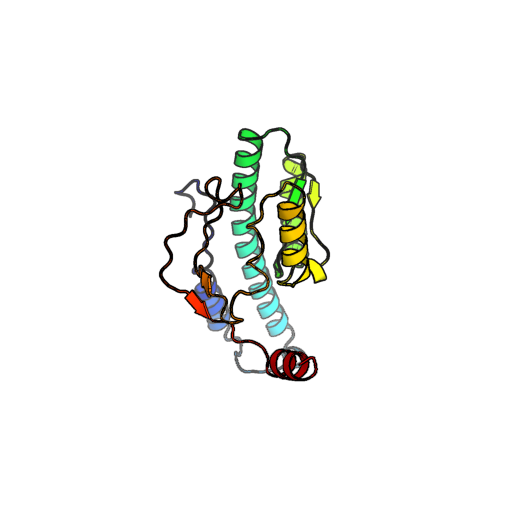3.652 -7.821 -16.478 1.00 89.38 131 PHE A O 1
ATOM 1031 N N . VAL A 1 132 ? 21.634 -8.690 -16.009 1.00 91.75 132 VAL A N 1
ATOM 1032 C CA . VAL A 1 132 ? 21.396 -9.295 -17.335 1.00 91.75 132 VAL A CA 1
ATOM 1033 C C . VAL A 1 132 ? 21.555 -8.297 -18.498 1.00 91.75 132 VAL A C 1
ATOM 1035 O O . VAL A 1 132 ? 22.235 -8.636 -19.466 1.00 91.75 132 VAL A O 1
ATOM 1038 N N . PRO A 1 133 ? 20.993 -7.071 -18.447 1.00 90.31 133 PRO A N 1
ATOM 1039 C CA . PRO A 1 133 ? 21.221 -6.052 -19.474 1.00 90.31 133 PRO A CA 1
ATOM 1040 C C . PRO A 1 133 ? 22.548 -5.284 -19.323 1.00 90.31 133 PRO A C 1
ATOM 1042 O O . PRO A 1 133 ? 22.746 -4.295 -20.028 1.00 90.31 133 PRO A O 1
ATOM 1045 N N . GLY A 1 134 ? 23.442 -5.682 -18.413 1.00 88.38 134 GLY A N 1
ATOM 1046 C CA . GLY A 1 134 ? 24.736 -5.025 -18.203 1.00 88.38 134 GLY A CA 1
ATOM 1047 C C . GLY A 1 134 ? 24.674 -3.716 -17.407 1.00 88.38 134 GLY A C 1
ATOM 1048 O O . GLY A 1 134 ? 25.577 -2.890 -17.514 1.00 88.38 134 GLY A O 1
ATOM 1049 N N . ARG A 1 135 ? 23.613 -3.487 -16.622 1.00 86.88 135 ARG A N 1
ATOM 1050 C CA . ARG A 1 135 ? 23.439 -2.290 -15.774 1.00 86.88 135 ARG A CA 1
ATOM 1051 C C . ARG A 1 135 ? 24.022 -2.513 -14.382 1.00 86.88 135 ARG A C 1
ATOM 1053 O O . ARG A 1 135 ? 23.304 -2.457 -13.385 1.00 86.88 135 ARG A O 1
ATOM 1060 N N . PHE A 1 136 ? 25.317 -2.779 -14.329 1.00 82.38 136 PHE A N 1
ATOM 1061 C CA . PHE A 1 136 ? 26.069 -2.931 -13.090 1.00 82.38 136 PHE A CA 1
ATOM 1062 C C . PHE A 1 136 ? 27.370 -2.127 -13.159 1.00 82.38 136 PHE A C 1
ATOM 1064 O O . PHE A 1 136 ? 27.815 -1.738 -14.240 1.00 82.38 136 PHE A O 1
ATOM 1071 N N . GLU A 1 137 ? 27.943 -1.842 -11.995 1.00 77.81 137 GLU A N 1
ATOM 1072 C CA . GLU A 1 137 ? 29.304 -1.322 -11.879 1.00 77.81 137 GLU A CA 1
ATOM 1073 C C . GLU A 1 137 ? 30.263 -2.505 -11.791 1.00 77.81 137 GLU A C 1
ATOM 1075 O O . GLU A 1 137 ? 29.935 -3.508 -11.149 1.00 77.81 137 GLU A O 1
ATOM 1080 N N . ASP A 1 138 ? 31.415 -2.403 -12.458 1.00 77.94 138 ASP A N 1
ATOM 1081 C CA . ASP A 1 138 ? 32.419 -3.460 -12.413 1.00 77.94 138 ASP A CA 1
ATOM 1082 C C . ASP A 1 138 ? 32.777 -3.774 -10.957 1.00 77.94 138 ASP A C 1
ATOM 1084 O O . ASP A 1 138 ? 32.908 -2.853 -10.140 1.00 77.94 138 ASP A O 1
ATOM 1088 N N . PRO A 1 139 ? 32.907 -5.065 -10.608 1.00 72.44 139 PRO A N 1
ATOM 1089 C CA . PRO A 1 139 ? 33.337 -5.422 -9.274 1.00 72.44 139 PRO A CA 1
ATOM 1090 C C . PRO A 1 139 ? 34.711 -4.794 -9.011 1.00 72.44 139 PRO A C 1
ATOM 1092 O O . PRO A 1 139 ? 35.532 -4.699 -9.932 1.00 72.44 139 PRO A O 1
ATOM 1095 N N . PRO A 1 140 ? 34.974 -4.374 -7.767 1.00 69.75 140 PRO A N 1
ATOM 1096 C CA . PRO A 1 140 ? 36.281 -3.857 -7.411 1.00 69.75 140 PRO A CA 1
ATOM 1097 C C . PRO A 1 140 ? 37.383 -4.893 -7.696 1.00 69.75 140 PRO A C 1
ATOM 1099 O O . PRO A 1 140 ? 37.110 -6.101 -7.708 1.00 69.75 140 PRO A O 1
ATOM 1102 N N . PRO A 1 141 ? 38.629 -4.446 -7.939 1.00 76.44 141 PRO A N 1
ATOM 1103 C CA . PRO A 1 141 ? 39.777 -5.332 -8.096 1.00 76.44 141 PRO A CA 1
ATOM 1104 C C . PRO A 1 141 ? 39.911 -6.315 -6.924 1.00 76.44 141 PRO A C 1
ATOM 1106 O O . PRO A 1 141 ? 39.628 -5.975 -5.779 1.00 76.44 141 PRO A O 1
ATOM 1109 N N . ALA A 1 142 ? 40.369 -7.540 -7.194 1.00 73.75 142 ALA A N 1
ATOM 1110 C CA . ALA A 1 142 ? 40.497 -8.586 -6.170 1.00 73.75 142 ALA A CA 1
ATOM 1111 C C . ALA A 1 142 ? 41.524 -8.259 -5.063 1.00 73.75 142 ALA A C 1
ATOM 1113 O O . ALA A 1 142 ? 41.558 -8.934 -4.037 1.00 73.75 142 ALA A O 1
ATOM 1114 N N . ASP A 1 143 ? 42.373 -7.260 -5.293 1.00 74.38 143 ASP A N 1
ATOM 1115 C CA . ASP A 1 143 ? 43.413 -6.749 -4.406 1.00 74.38 143 ASP A CA 1
ATOM 1116 C C . ASP A 1 143 ? 43.021 -5.443 -3.689 1.00 74.38 143 ASP A C 1
ATOM 1118 O O . ASP A 1 143 ? 43.848 -4.870 -2.972 1.00 74.38 143 ASP A O 1
ATOM 1122 N N . GLU A 1 144 ? 41.776 -4.968 -3.835 1.00 64.38 144 GLU A N 1
ATOM 1123 C CA . GLU A 1 144 ? 41.293 -3.844 -3.031 1.00 64.38 144 GLU A CA 1
ATOM 1124 C C . GLU A 1 144 ? 41.243 -4.219 -1.538 1.00 64.38 144 GLU A C 1
ATOM 1126 O O . GLU A 1 144 ? 40.812 -5.317 -1.179 1.00 64.38 144 GLU A O 1
ATOM 1131 N N . PRO A 1 145 ? 41.672 -3.317 -0.635 1.00 60.69 145 PRO A N 1
ATOM 1132 C CA . PRO A 1 145 ? 41.542 -3.547 0.796 1.00 60.69 145 PRO A CA 1
ATOM 1133 C C . PRO A 1 145 ? 40.066 -3.730 1.173 1.00 60.69 145 PRO A C 1
ATOM 1135 O O . PRO A 1 145 ? 39.214 -2.979 0.705 1.00 60.69 145 PRO A O 1
ATOM 1138 N N . ASP A 1 146 ? 39.784 -4.664 2.089 1.00 58.19 146 ASP A N 1
ATOM 1139 C CA . ASP A 1 146 ? 38.431 -5.025 2.557 1.00 58.19 146 ASP A CA 1
ATOM 1140 C C . ASP A 1 146 ? 37.584 -3.839 3.087 1.00 58.19 146 ASP A C 1
ATOM 1142 O O . ASP A 1 146 ? 36.386 -3.986 3.323 1.00 58.19 146 ASP A O 1
ATOM 1146 N N . ASP A 1 147 ? 38.179 -2.655 3.267 1.00 58.09 147 ASP A N 1
ATOM 1147 C CA . ASP A 1 147 ? 37.505 -1.395 3.589 1.00 58.09 147 ASP A CA 1
ATOM 1148 C C . ASP A 1 147 ? 36.816 -0.797 2.341 1.00 58.09 147 ASP A C 1
ATOM 1150 O O . ASP A 1 147 ? 37.151 0.296 1.868 1.00 58.09 147 ASP A O 1
ATOM 1154 N N . MET A 1 148 ? 35.800 -1.487 1.822 1.00 61.50 148 MET A N 1
ATOM 1155 C CA . MET A 1 148 ? 34.969 -0.945 0.746 1.00 61.50 148 MET A CA 1
ATOM 1156 C C . MET A 1 148 ? 34.104 0.213 1.254 1.00 61.50 148 MET A C 1
ATOM 1158 O O . MET A 1 148 ? 33.423 0.118 2.284 1.00 61.50 148 MET A O 1
ATOM 1162 N N . GLN A 1 149 ? 34.116 1.323 0.511 1.00 62.84 149 GLN A N 1
ATOM 1163 C CA . GLN A 1 149 ? 33.249 2.471 0.763 1.00 62.84 149 GLN A CA 1
ATOM 1164 C C . GLN A 1 149 ? 32.035 2.424 -0.155 1.00 62.84 149 GLN A C 1
ATOM 1166 O O . GLN A 1 149 ? 32.146 2.656 -1.355 1.00 62.84 149 GLN A O 1
ATOM 1171 N N . TYR A 1 150 ? 30.859 2.205 0.429 1.00 68.44 150 TYR A N 1
ATOM 1172 C CA . TYR A 1 150 ? 29.598 2.340 -0.295 1.00 68.44 150 TYR A CA 1
ATOM 1173 C C . TYR A 1 150 ? 28.998 3.728 -0.090 1.00 68.44 150 TYR A C 1
ATOM 1175 O O . TYR A 1 150 ? 28.948 4.242 1.035 1.00 68.44 150 TYR A O 1
ATOM 1183 N N . ASP A 1 151 ? 28.498 4.315 -1.178 1.00 70.69 151 ASP A N 1
ATOM 1184 C CA . ASP A 1 151 ? 27.650 5.502 -1.125 1.00 70.69 151 ASP A CA 1
ATOM 1185 C C . ASP A 1 151 ? 26.239 5.100 -0.672 1.00 70.69 151 ASP A C 1
ATOM 1187 O O . ASP A 1 151 ? 25.436 4.570 -1.444 1.00 70.69 151 ASP A O 1
ATOM 1191 N N . LEU A 1 152 ? 25.923 5.362 0.597 1.00 77.69 152 LEU A N 1
ATOM 1192 C CA . LEU A 1 152 ? 24.573 5.167 1.109 1.00 77.69 152 LEU A CA 1
ATOM 1193 C C . LEU A 1 152 ? 23.751 6.430 0.879 1.00 77.69 152 LEU A C 1
ATOM 1195 O O . LEU A 1 152 ? 24.058 7.499 1.412 1.00 77.69 152 LEU A O 1
ATOM 1199 N N . ARG A 1 153 ? 22.630 6.282 0.167 1.00 77.81 153 ARG A N 1
ATOM 1200 C CA . ARG A 1 153 ? 21.660 7.360 -0.066 1.00 77.81 153 ARG A CA 1
ATOM 1201 C C . ARG A 1 153 ? 20.384 7.134 0.740 1.00 77.81 153 ARG A C 1
ATOM 1203 O O . ARG A 1 153 ? 19.497 6.420 0.281 1.00 77.81 153 ARG A O 1
ATOM 1210 N N . PRO A 1 154 ? 20.215 7.797 1.903 1.00 81.75 154 PRO A N 1
ATOM 1211 C CA . PRO A 1 154 ? 18.989 7.682 2.697 1.00 81.75 154 PRO A CA 1
ATOM 1212 C C . PRO A 1 154 ? 17.736 8.177 1.965 1.00 81.75 154 PRO A C 1
ATOM 1214 O O . PRO A 1 154 ? 16.621 7.814 2.322 1.00 81.75 154 PRO A O 1
ATOM 1217 N N . ARG A 1 155 ? 17.913 9.061 0.976 1.00 82.50 155 ARG A N 1
ATOM 1218 C CA . ARG A 1 155 ? 16.849 9.569 0.108 1.00 82.50 155 ARG A CA 1
ATOM 1219 C C . ARG A 1 155 ? 17.263 9.326 -1.332 1.00 82.50 155 ARG A C 1
ATOM 1221 O O . ARG A 1 155 ? 17.945 10.157 -1.925 1.00 82.50 155 ARG A O 1
ATOM 1228 N N . TRP A 1 156 ? 16.880 8.169 -1.854 1.00 79.56 156 TRP A N 1
ATOM 1229 C CA . TRP A 1 156 ? 17.142 7.795 -3.235 1.00 79.56 156 TRP A CA 1
ATOM 1230 C C . TRP A 1 156 ? 15.871 8.016 -4.070 1.00 79.56 156 TRP A C 1
ATOM 1232 O O . TRP A 1 156 ? 14.892 7.292 -3.878 1.00 79.56 156 TRP A O 1
ATOM 1242 N N . PRO A 1 157 ? 15.819 9.050 -4.930 1.00 81.12 157 PRO A N 1
ATOM 1243 C CA . PRO A 1 157 ? 14.657 9.285 -5.782 1.00 81.12 157 PRO A CA 1
ATOM 1244 C C . PRO A 1 157 ? 14.525 8.205 -6.866 1.00 81.12 157 PRO A C 1
ATOM 1246 O O . PRO A 1 157 ? 15.518 7.696 -7.378 1.00 81.12 157 PRO A O 1
ATOM 1249 N N . LEU A 1 158 ? 13.282 7.891 -7.234 1.00 80.88 158 LEU A N 1
ATOM 1250 C CA . LEU A 1 158 ? 12.945 7.052 -8.387 1.00 80.88 158 LEU A CA 1
ATOM 1251 C C . LEU A 1 158 ? 12.711 7.958 -9.610 1.00 80.88 158 LEU A C 1
ATOM 1253 O O . LEU A 1 158 ? 11.994 8.951 -9.487 1.00 80.88 158 LEU A O 1
ATOM 1257 N N . GLY A 1 159 ? 13.278 7.637 -10.778 1.00 72.50 159 GLY A N 1
ATOM 1258 C CA . GLY A 1 159 ? 13.092 8.431 -12.003 1.00 72.50 159 GLY A CA 1
ATOM 1259 C C . GLY A 1 159 ? 14.030 8.052 -13.153 1.00 72.50 159 GLY A C 1
ATOM 1260 O O . GLY A 1 159 ? 14.925 7.227 -12.976 1.00 72.50 159 GLY A O 1
ATOM 1261 N N . GLU A 1 160 ? 13.823 8.658 -14.331 1.00 60.41 160 GLU A N 1
ATOM 1262 C CA . GLU A 1 160 ? 14.591 8.376 -15.561 1.00 60.41 160 GLU A CA 1
ATOM 1263 C C . GLU A 1 160 ? 16.101 8.571 -15.386 1.00 60.41 160 GLU A C 1
ATOM 1265 O O . GLU A 1 160 ? 16.873 7.756 -15.887 1.00 60.41 160 GLU A O 1
ATOM 1270 N N . GLU A 1 161 ? 16.514 9.553 -14.579 1.00 55.31 161 GLU A N 1
ATOM 1271 C CA . GLU A 1 161 ? 17.918 9.816 -14.218 1.00 55.31 161 GLU A CA 1
ATOM 1272 C C . GLU A 1 161 ? 18.632 8.612 -13.574 1.00 55.31 161 GLU A C 1
ATOM 1274 O O . GLU A 1 161 ? 19.857 8.566 -13.542 1.00 55.31 161 GLU A O 1
ATOM 1279 N N . TYR A 1 162 ? 17.881 7.623 -13.081 1.00 58.72 162 TYR A N 1
ATOM 1280 C CA . TYR A 1 162 ? 18.404 6.425 -12.419 1.00 58.72 162 TYR A CA 1
ATOM 1281 C C . TYR A 1 162 ? 17.971 5.124 -13.111 1.00 58.72 162 TYR A C 1
ATOM 1283 O O . TYR A 1 162 ? 18.268 4.034 -12.624 1.00 58.72 162 TYR A O 1
ATOM 1291 N N . SER A 1 163 ? 17.288 5.222 -14.258 1.00 56.75 163 SER A N 1
ATOM 1292 C CA . SER A 1 163 ? 16.781 4.068 -15.017 1.00 56.75 163 SER A CA 1
ATOM 1293 C C . SER A 1 163 ? 17.887 3.232 -15.672 1.00 56.75 163 SER A C 1
ATOM 1295 O O . SER A 1 163 ? 17.726 2.025 -15.865 1.00 56.75 163 SER A O 1
ATOM 1297 N N . GLU A 1 164 ? 19.036 3.849 -15.953 1.00 56.72 164 GLU A N 1
ATOM 1298 C CA . GLU A 1 164 ? 20.211 3.180 -16.520 1.00 56.72 164 GLU A CA 1
ATOM 1299 C C . GLU A 1 164 ? 21.151 2.592 -15.455 1.00 56.72 164 GLU A C 1
ATOM 1301 O O . GLU A 1 164 ? 22.170 1.999 -15.795 1.00 56.72 164 GLU A O 1
ATOM 1306 N N . GLY A 1 165 ? 20.832 2.744 -14.162 1.00 51.12 165 GLY A N 1
ATOM 1307 C CA . GLY A 1 165 ? 21.657 2.234 -13.059 1.00 51.12 165 GLY A CA 1
ATOM 1308 C C . GLY A 1 165 ? 22.988 2.969 -12.859 1.00 51.12 165 GLY A C 1
ATOM 1309 O O . GLY A 1 165 ? 23.708 2.660 -11.918 1.00 51.12 165 GLY A O 1
ATOM 1310 N N . ARG A 1 166 ? 23.309 3.963 -13.696 1.00 52.59 166 ARG A N 1
ATOM 1311 C CA . ARG A 1 166 ? 24.515 4.788 -13.576 1.00 52.59 166 ARG A CA 1
ATOM 1312 C C . ARG A 1 166 ? 24.176 6.096 -12.888 1.00 52.59 166 ARG A C 1
ATOM 1314 O O . ARG A 1 166 ? 23.470 6.930 -13.444 1.00 52.59 166 ARG A O 1
ATOM 1321 N N . SER A 1 167 ? 24.699 6.293 -11.684 1.00 52.03 167 SER A N 1
ATOM 1322 C CA . SER A 1 167 ? 24.628 7.591 -11.021 1.00 52.03 167 SER A CA 1
ATOM 1323 C C . SER A 1 167 ? 26.008 8.236 -11.054 1.00 52.03 167 SER A C 1
ATOM 1325 O O . SER A 1 167 ? 26.965 7.663 -10.542 1.00 52.03 167 SER A O 1
ATOM 1327 N N . VAL A 1 168 ? 26.116 9.442 -11.610 1.00 50.22 168 VAL A N 1
ATOM 1328 C CA . VAL A 1 168 ? 27.291 10.285 -11.362 1.00 50.22 168 VAL A CA 1
ATOM 1329 C C . VAL A 1 168 ? 27.146 10.781 -9.926 1.00 50.22 168 VAL A C 1
ATOM 1331 O O . VAL A 1 168 ? 26.280 11.603 -9.620 1.00 50.22 168 VAL A O 1
ATOM 1334 N N . SER A 1 169 ? 27.882 10.175 -9.002 1.00 49.38 169 SER A N 1
ATOM 1335 C CA . SER A 1 169 ? 27.654 10.359 -7.574 1.00 49.38 169 SER A CA 1
ATOM 1336 C C . SER A 1 169 ? 28.085 11.747 -7.084 1.00 49.38 169 SER A C 1
ATOM 1338 O O . SER A 1 169 ? 29.179 12.240 -7.346 1.00 49.38 169 SER A O 1
ATOM 1340 N N . ARG A 1 170 ? 27.205 12.379 -6.301 1.00 47.69 170 ARG A N 1
ATOM 1341 C CA . ARG A 1 170 ? 27.556 13.396 -5.301 1.00 47.69 170 ARG A CA 1
ATOM 1342 C C . ARG A 1 170 ? 26.788 13.063 -4.034 1.00 47.69 170 ARG A C 1
ATOM 1344 O O . ARG A 1 170 ? 25.651 13.490 -3.853 1.00 47.69 170 ARG A O 1
ATOM 1351 N N . SER A 1 171 ? 27.401 12.280 -3.164 1.00 50.41 171 SER A N 1
ATOM 1352 C CA . SER A 1 171 ? 26.865 11.994 -1.840 1.00 50.41 171 SER A CA 1
ATOM 1353 C C . SER A 1 171 ? 27.982 12.063 -0.811 1.00 50.41 171 SER A C 1
ATOM 1355 O O . SER A 1 171 ? 29.140 11.775 -1.098 1.00 50.41 171 SER A O 1
ATOM 1357 N N . LEU A 1 172 ? 27.615 12.541 0.375 1.00 49.06 172 LEU A N 1
ATOM 1358 C CA . LEU A 1 172 ? 28.514 12.992 1.440 1.00 49.06 172 LEU A CA 1
ATOM 1359 C C . LEU A 1 172 ? 28.666 11.959 2.572 1.00 49.06 172 LEU A C 1
ATOM 1361 O O . LEU A 1 172 ? 29.248 12.280 3.606 1.00 49.06 172 LEU A O 1
ATOM 1365 N N . LYS A 1 173 ? 28.108 10.747 2.432 1.00 49.50 173 LYS A N 1
ATOM 1366 C CA . LYS A 1 173 ? 28.157 9.705 3.469 1.00 49.50 173 LYS A CA 1
ATOM 1367 C C . LYS A 1 173 ? 28.641 8.381 2.890 1.00 49.50 173 LYS A C 1
ATOM 1369 O O . LYS A 1 173 ? 27.876 7.662 2.257 1.00 49.50 173 LYS A O 1
ATOM 1374 N N . THR A 1 174 ? 29.897 8.057 3.165 1.00 53.34 174 THR A N 1
ATOM 1375 C CA . THR A 1 174 ? 30.469 6.739 2.902 1.00 53.34 174 THR A CA 1
ATOM 1376 C C . THR A 1 174 ? 30.338 5.867 4.147 1.00 53.34 174 THR A C 1
ATOM 1378 O O . THR A 1 174 ? 30.626 6.305 5.263 1.00 53.34 174 THR A O 1
ATOM 1381 N N . ALA A 1 175 ? 29.855 4.638 3.977 1.00 52.97 175 ALA A N 1
ATOM 1382 C CA . ALA A 1 175 ? 29.930 3.615 5.015 1.00 52.97 175 ALA A CA 1
ATOM 1383 C C . ALA A 1 175 ? 31.129 2.715 4.720 1.00 52.97 175 ALA A C 1
ATOM 1385 O O . ALA A 1 175 ? 31.232 2.197 3.610 1.00 52.97 175 ALA A O 1
ATOM 1386 N N . ARG A 1 176 ? 32.021 2.538 5.702 1.00 52.34 176 ARG A N 1
ATOM 1387 C CA . ARG A 1 176 ? 33.050 1.493 5.651 1.00 52.34 176 ARG A CA 1
ATOM 1388 C C . ARG A 1 176 ? 32.443 0.206 6.179 1.00 52.34 176 ARG A C 1
ATOM 1390 O O . ARG A 1 176 ? 31.969 0.177 7.316 1.00 52.34 176 ARG A O 1
ATOM 1397 N N . ILE A 1 177 ? 32.448 -0.834 5.359 1.00 57.91 177 ILE A N 1
ATOM 1398 C CA . ILE A 1 177 ? 32.160 -2.187 5.823 1.00 57.91 177 ILE A CA 1
ATOM 1399 C C . ILE A 1 177 ? 33.517 -2.823 6.079 1.00 57.91 177 ILE A C 1
ATOM 1401 O O . ILE A 1 177 ? 34.260 -3.050 5.140 1.00 57.91 177 ILE A O 1
ATOM 1405 N N . HIS A 1 178 ? 33.857 -3.048 7.347 1.00 56.62 178 HIS A N 1
ATOM 1406 C CA . HIS A 1 178 ? 35.073 -3.779 7.688 1.00 56.62 178 HIS A CA 1
ATOM 1407 C C . HIS A 1 178 ? 34.882 -5.276 7.407 1.00 56.62 178 HIS A C 1
ATOM 1409 O O . HIS A 1 178 ? 33.761 -5.783 7.560 1.00 56.62 178 HIS A O 1
ATOM 1415 N N . PRO A 1 179 ? 35.955 -6.002 7.057 1.00 56.78 179 PRO A N 1
ATOM 1416 C CA . PRO A 1 179 ? 35.885 -7.443 6.890 1.00 56.78 179 PRO A CA 1
ATOM 1417 C C . PRO A 1 179 ? 35.394 -8.113 8.170 1.00 56.78 179 PRO A C 1
ATOM 1419 O O . PRO A 1 179 ? 35.709 -7.704 9.291 1.00 56.78 179 PRO A O 1
ATOM 1422 N N . SER A 1 180 ? 34.602 -9.171 8.008 1.00 60.75 180 SER A N 1
ATOM 1423 C CA . SER A 1 180 ? 34.183 -9.980 9.149 1.00 60.75 180 SER A CA 1
ATOM 1424 C C . SER A 1 180 ? 35.402 -10.665 9.778 1.00 60.75 180 SER A C 1
ATOM 1426 O O . SER A 1 180 ? 36.309 -11.105 9.074 1.00 60.75 180 SER A O 1
ATOM 1428 N N . LEU A 1 181 ? 35.400 -10.847 11.101 1.00 64.25 181 LEU A N 1
ATOM 1429 C CA . LEU A 1 181 ? 36.457 -11.594 11.801 1.00 64.25 181 LEU A CA 1
ATOM 1430 C C . LEU A 1 181 ? 36.678 -12.996 11.182 1.00 64.25 181 LEU A C 1
ATOM 1432 O O . LEU A 1 181 ? 37.788 -13.525 11.163 1.00 64.25 181 LEU A O 1
ATOM 1436 N N . THR A 1 182 ? 35.613 -13.586 10.633 1.00 65.12 182 THR A N 1
ATOM 1437 C CA . THR A 1 182 ? 35.628 -14.874 9.931 1.00 65.12 182 THR A CA 1
ATOM 1438 C C . THR A 1 182 ? 36.384 -14.821 8.600 1.00 65.12 182 THR A C 1
ATOM 1440 O O . THR A 1 182 ? 37.128 -15.753 8.306 1.00 65.12 182 THR A O 1
ATOM 1443 N N . SER A 1 183 ? 36.264 -13.745 7.812 1.00 64.00 183 SER A N 1
ATOM 1444 C CA . SER A 1 183 ? 37.027 -13.617 6.558 1.00 64.00 183 SER A CA 1
ATOM 1445 C C . SER A 1 183 ? 38.510 -13.372 6.828 1.00 64.00 183 SER A C 1
ATOM 1447 O O . SER A 1 183 ? 39.348 -14.002 6.189 1.00 64.00 183 SER A O 1
ATOM 1449 N N . MET A 1 184 ? 38.842 -12.559 7.840 1.00 69.00 184 MET A N 1
ATOM 1450 C CA . MET A 1 184 ? 40.232 -12.297 8.244 1.00 69.00 184 MET A CA 1
ATOM 1451 C C . MET A 1 184 ? 40.949 -13.553 8.757 1.00 69.00 184 MET A C 1
ATOM 1453 O O . MET A 1 184 ? 42.146 -13.737 8.543 1.00 69.00 184 MET A O 1
ATOM 1457 N N . THR A 1 185 ? 40.229 -14.435 9.452 1.00 70.31 185 THR A N 1
ATOM 1458 C CA . THR A 1 185 ? 40.806 -15.681 9.978 1.00 70.31 185 THR A CA 1
ATOM 1459 C C . THR A 1 185 ? 40.982 -16.749 8.899 1.00 70.31 185 THR A C 1
ATOM 1461 O O . THR A 1 185 ? 41.951 -17.500 8.959 1.00 70.31 185 THR A O 1
ATOM 1464 N N . GLN A 1 186 ? 40.113 -16.797 7.884 1.00 64.38 186 GLN A N 1
ATOM 1465 C CA . GLN A 1 186 ? 40.259 -17.717 6.749 1.00 64.38 186 GLN A CA 1
ATOM 1466 C C . GLN A 1 186 ? 41.382 -17.313 5.786 1.00 64.38 186 GLN A C 1
ATOM 1468 O O . GLN A 1 186 ? 42.130 -18.181 5.344 1.00 64.38 186 GLN A O 1
ATOM 1473 N N . SER A 1 187 ? 41.567 -16.019 5.511 1.00 59.69 187 SER A N 1
ATOM 1474 C CA . SER A 1 187 ? 42.688 -15.534 4.688 1.00 59.69 187 SER A CA 1
ATOM 1475 C C . SER A 1 187 ? 44.050 -15.741 5.364 1.00 59.69 187 SER A C 1
ATOM 1477 O O . SER A 1 187 ? 45.040 -16.015 4.693 1.00 59.69 187 SER A O 1
ATOM 1479 N N . SER A 1 188 ? 44.091 -15.720 6.700 1.00 56.25 188 SER A N 1
ATOM 1480 C CA . SER A 1 188 ? 45.298 -16.017 7.489 1.00 56.25 188 SER A CA 1
ATOM 1481 C C . SER A 1 188 ? 45.719 -17.496 7.460 1.00 56.25 188 SER A C 1
ATOM 1483 O O . SER A 1 188 ? 46.853 -17.805 7.808 1.00 56.25 188 SER A O 1
ATOM 1485 N N . LEU A 1 189 ? 44.825 -18.414 7.071 1.00 56.91 189 LEU A N 1
ATOM 1486 C CA . LEU A 1 189 ? 45.091 -19.861 6.985 1.00 56.91 189 LEU A CA 1
ATOM 1487 C C . LEU A 1 189 ? 45.614 -20.301 5.606 1.00 56.91 189 LEU A C 1
ATOM 1489 O O . LEU A 1 189 ? 45.873 -21.488 5.399 1.00 56.91 189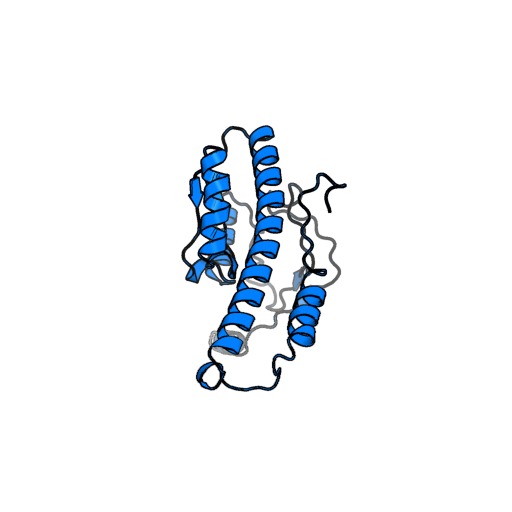 LEU A O 1
ATOM 1493 N N . HIS A 1 190 ? 45.719 -19.381 4.646 1.00 51.72 190 HIS A N 1
ATOM 1494 C CA . HIS A 1 190 ? 46.207 -19.643 3.286 1.00 51.72 190 HIS A CA 1
ATOM 1495 C C . HIS A 1 190 ? 47.515 -18.903 2.951 1.00 51.72 190 HIS A C 1
ATOM 1497 O O . HIS A 1 190 ? 47.908 -18.885 1.786 1.00 51.72 190 HIS A O 1
ATOM 1503 N N . ASN A 1 191 ? 48.201 -18.362 3.968 1.00 43.88 191 ASN A N 1
ATOM 1504 C CA . ASN A 1 191 ? 49.579 -17.859 3.890 1.00 43.88 191 ASN A CA 1
ATOM 1505 C C . ASN A 1 191 ? 50.557 -18.805 4.591 1.00 43.88 191 ASN A C 1
ATOM 1507 O O . ASN A 1 191 ? 50.208 -19.298 5.688 1.00 43.88 191 ASN A O 1
#

Solvent-accessible surface area (backbone atoms only — not comparable to full-atom values): 11984 Å² total; per-residue (Å²): 130,86,86,62,96,64,72,78,86,85,66,82,76,55,58,61,60,52,52,51,58,38,60,78,64,69,56,81,84,66,95,66,56,78,89,77,51,54,71,68,57,52,51,52,53,50,51,51,51,51,51,50,51,51,54,57,44,52,55,49,48,59,29,49,50,53,47,50,55,51,47,40,71,78,40,71,84,68,50,70,44,78,46,67,36,69,70,47,68,37,64,68,54,45,54,58,52,36,54,50,18,55,76,69,72,25,45,65,43,62,68,60,68,87,72,23,44,96,56,70,63,66,55,52,50,53,48,48,70,28,46,78,81,63,40,65,77,81,78,77,66,95,82,58,69,62,67,47,71,45,82,64,63,96,78,72,83,87,53,78,82,52,70,69,63,60,70,89,83,85,79,95,46,71,46,73,48,70,69,51,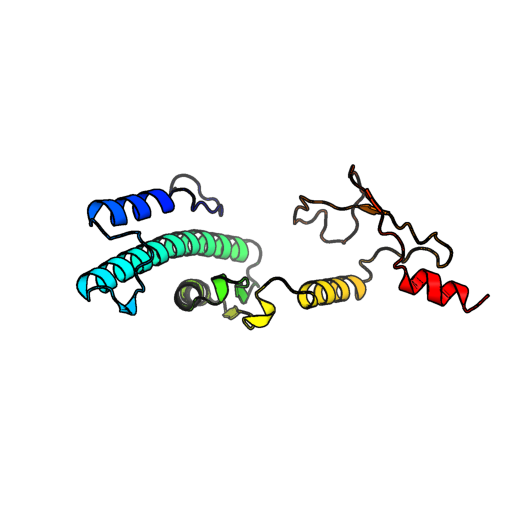74,68,57,59,54,55,60,61,70,76,110

Nearest PDB structures (foldseek):
  8iey-assembly1_A-2  TM=7.871E-01  e=3.687E-05  Aquifex aeolicus
  8unk-assembly1_K  TM=8.349E-01  e=1.235E-03  Methanocaldococcus jannaschii
  3zn8-assembly1_A  TM=3.308E-01  e=4.660E-01  Escherichia coli
  2ng1-assembly1_A  TM=3.618E-01  e=1.765E+00  Thermus aquaticus
  1udx-assembly1_A  TM=3.778E-01  e=7.104E+00  Thermus thermophilus HB8